Protein AF-0000000085183477 (afdb_homodimer)

InterPro domains:
  IPR000835 MarR-type HTH domain [PS50995] (1-136)
  IPR000835 MarR-type HTH domain [SM00347] (24-124)
  IPR036388 Winged helix-like DNA-binding domain superfamily [G3DSA:1.10.10.10] (1-142)
  IPR036390 Winged helix DNA-binding domain superfamily [SSF46785] (5-141)
  IPR039422 Transcription regulators MarR/SlyA-like [PTHR33164] (18-130)

Foldseek 3Di:
DVVVVVVVVCVVVVVVVVVVVLQVLLPPLLDGPLLLLQLVCCLVPNWDWLVVSCVVVVHDSVSSVVSLVSCVVSVQWDWDADPVDRVTTIIHGDPSNNVSSVVSVVVVVVVVVVVPVVDDPVVVVVVVVVVVVVVVVVCVVVVNDDD/DVVVVVVVVCPVVVVVVVVVVLQVLLPPLLDGPLLLLQLVCCLVPNWDWLVVSCVVVVHDSVSSVVSLVSCVVSPQWDWAADPVDRVTTIIHGDPSNNVSSVVSVVVVVVVVVVVCVVDDPVVVVVVVVVVVVVVVVVCVVVVNDDD

Radius of gyration: 22.27 Å; Cα contacts (8 Å, |Δi|>4): 344; chains: 2; bounding box: 51×56×58 Å

Sequence (294 aa):
MKDLHKIIWQTRPLLQQIETAVAAGLDGTGLTVRMRAVL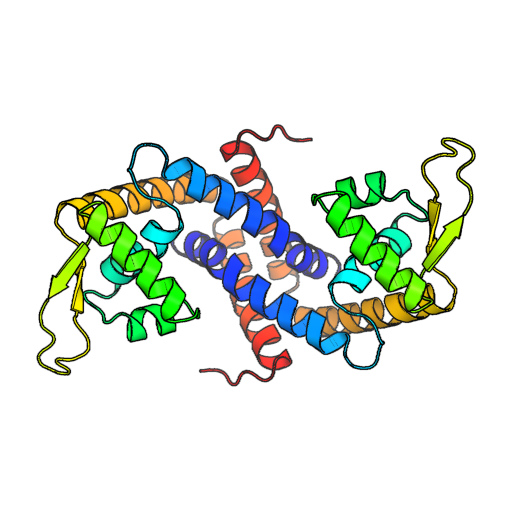EILFSDGPMTVPALARHLSIQRQYVQIMVNETEAAGFTTRHPNPAHKASHLVDLTEAGRDAIGKALTREAEIVSRIARQFDPADIAAAKRVSDGLISAFRQINGEEPAMKDLHKIIWQTRPLLQQIETAVAAGLDGTGLTVRMRAVLEILFSDGPMTVPALARHLSIQRQYVQIMVNETEAAGFTTRHPNPAHKASHLVDLTEAGRDAIGKALTREAEIVSRIARQFDPADIAAAKRVSDGLISAFRQINGEEPA

pLDDT: mean 94.28, std 7.51, range [41.5, 98.69]

Organism: NCBI:txid2984134

Secondary structure (DSSP, 8-state):
-HHHHHHHHHHHHHHHHHHHHHHHHTTTTT--HHHHHHHHHHHHH-SB-HHHHHHHHTS-HHHHHHHHHHHHHTTSEEEE--TT-TTSPEEEE-HHHHHHHHHHHHHHHHHHHHHHTTS-HHHHHHHHHHHHHHHHHHHHHTT----/-HHHHHHHHHHHHHHHHHHHHHHHHTTTTT--HHHHHHHHHHHHH-SB-HHHHHHHHTS-HHHHHHHHHHHHHTTSEEEE--TT-TTSPEEEE-HHHHHHHHHHHHHHHHHHHHHHTTS-HHHHHHHHHHHHHHHHHHHHHTT----

Structure (mmCIF, N/CA/C/O backbone):
data_AF-0000000085183477-model_v1
#
loop_
_entity.id
_entity.type
_entity.pdbx_description
1 polymer 'MarR family winged helix-turn-helix transcriptional regulator'
#
loop_
_atom_site.group_PDB
_atom_site.id
_atom_site.type_symbol
_atom_site.label_atom_id
_atom_site.label_alt_id
_atom_site.label_comp_id
_atom_site.label_asym_id
_atom_site.label_entity_id
_atom_site.label_seq_id
_atom_site.pdbx_PDB_ins_code
_atom_site.Cartn_x
_atom_site.Cartn_y
_atom_site.Cartn_z
_atom_site.occupancy
_atom_site.B_iso_or_equiv
_atom_site.auth_seq_id
_atom_site.auth_comp_id
_atom_site.auth_asym_id
_atom_site.auth_atom_id
_atom_site.pdbx_PDB_model_num
ATOM 1 N N . MET A 1 1 ? -17.766 14.672 -5.523 1 60.81 1 MET A N 1
ATOM 2 C CA . MET A 1 1 ? -16.344 15 -5.398 1 60.81 1 MET A CA 1
ATOM 3 C C . MET A 1 1 ? -15.711 14.219 -4.254 1 60.81 1 MET A C 1
ATOM 5 O O . MET A 1 1 ? -14.578 13.742 -4.379 1 60.81 1 MET A O 1
ATOM 9 N N . LYS A 1 2 ? -16.594 13.758 -3.344 1 85.44 2 LYS A N 1
ATOM 10 C CA . LYS A 1 2 ? -16.156 13.062 -2.133 1 85.44 2 LYS A CA 1
ATOM 11 C C . LYS A 1 2 ? -15.922 11.578 -2.406 1 85.44 2 LYS A C 1
ATOM 13 O O . LYS A 1 2 ? -15.117 10.938 -1.733 1 85.44 2 LYS A O 1
ATOM 18 N N . ASP A 1 3 ? -16.531 11.227 -3.637 1 92.75 3 ASP A N 1
ATOM 19 C CA . ASP A 1 3 ? -16.453 9.797 -3.902 1 92.75 3 ASP A CA 1
ATOM 20 C C . ASP A 1 3 ? -15.07 9.406 -4.422 1 92.75 3 ASP A C 1
ATOM 22 O O . ASP A 1 3 ? -14.516 8.383 -4.016 1 92.75 3 ASP A O 1
ATOM 26 N N . LEU A 1 4 ? -14.531 10.336 -5.242 1 96 4 LEU A N 1
ATOM 27 C CA . LEU A 1 4 ? -13.211 10.016 -5.77 1 96 4 LEU A CA 1
ATOM 28 C C . LEU A 1 4 ? -12.156 10.094 -4.676 1 96 4 LEU A C 1
ATOM 30 O O . LEU A 1 4 ? -11.234 9.273 -4.641 1 96 4 LEU A O 1
ATOM 34 N N . HIS A 1 5 ? -12.328 11.055 -3.773 1 94.88 5 HIS A N 1
ATOM 35 C CA . HIS A 1 5 ? -11.438 11.148 -2.621 1 94.88 5 HIS A CA 1
ATOM 36 C C . HIS A 1 5 ? -11.469 9.859 -1.802 1 94.88 5 HIS A C 1
ATOM 38 O O . HIS A 1 5 ? -10.414 9.352 -1.41 1 94.88 5 HIS A O 1
ATOM 44 N N . LYS A 1 6 ? -12.625 9.367 -1.563 1 94.5 6 LYS A N 1
ATOM 45 C CA . LYS A 1 6 ? -12.789 8.141 -0.786 1 94.5 6 LYS A CA 1
ATOM 46 C C . LYS A 1 6 ? -12.109 6.957 -1.475 1 94.5 6 LYS A C 1
ATOM 48 O O . LYS A 1 6 ? -11.453 6.141 -0.821 1 94.5 6 LYS A O 1
ATOM 53 N N . ILE A 1 7 ? -12.266 6.844 -2.855 1 97.44 7 ILE A N 1
ATOM 54 C CA . ILE A 1 7 ? -11.656 5.766 -3.623 1 97.44 7 ILE A CA 1
ATOM 55 C C . ILE A 1 7 ? -10.133 5.82 -3.471 1 97.44 7 ILE A C 1
ATOM 57 O O . ILE A 1 7 ? -9.492 4.797 -3.223 1 97.44 7 ILE A O 1
ATOM 61 N N . ILE A 1 8 ? -9.602 7.043 -3.541 1 97.56 8 ILE A N 1
ATOM 62 C CA . ILE A 1 8 ? -8.156 7.234 -3.451 1 97.56 8 ILE A CA 1
ATOM 63 C C . ILE A 1 8 ? -7.676 6.875 -2.049 1 97.56 8 ILE A C 1
ATOM 65 O O . ILE A 1 8 ? -6.676 6.168 -1.891 1 97.56 8 ILE A O 1
ATOM 69 N N . TRP A 1 9 ? -8.414 7.242 -1.035 1 93.44 9 TRP A N 1
ATOM 70 C CA . TRP A 1 9 ? -8.07 6.949 0.353 1 93.44 9 TRP A CA 1
ATOM 71 C C . TRP A 1 9 ? -8.164 5.453 0.636 1 93.44 9 TRP A C 1
ATOM 73 O O . TRP A 1 9 ? -7.41 4.922 1.451 1 93.44 9 TRP A O 1
ATOM 83 N N . GLN A 1 10 ? -9.047 4.688 0.001 1 96.38 10 GLN A N 1
ATOM 84 C CA . GLN A 1 10 ? -9.289 3.268 0.234 1 96.38 10 GLN A CA 1
ATOM 85 C C . GLN A 1 10 ? -8.211 2.408 -0.429 1 96.38 10 GLN A C 1
ATOM 87 O O . GLN A 1 10 ? -8.125 1.208 -0.168 1 96.38 10 GLN A O 1
ATOM 92 N N . THR A 1 11 ? -7.355 2.98 -1.312 1 97.88 11 THR A N 1
ATOM 93 C CA . THR A 1 11 ? -6.359 2.215 -2.053 1 97.88 11 THR A CA 1
ATOM 94 C C . THR A 1 11 ? -5.395 1.515 -1.098 1 97.88 11 THR A C 1
ATOM 96 O O . THR A 1 11 ? -5.09 0.334 -1.272 1 97.88 11 THR A O 1
ATOM 99 N N . ARG A 1 12 ? -4.957 2.17 -0.021 1 95.44 12 ARG A N 1
ATOM 100 C CA . ARG A 1 12 ? -3.998 1.587 0.912 1 95.44 12 ARG A CA 1
ATOM 101 C C . ARG A 1 12 ? -4.637 0.462 1.72 1 95.44 12 ARG A C 1
ATOM 103 O O . ARG A 1 12 ? -4.121 -0.658 1.749 1 95.44 12 ARG A O 1
ATOM 110 N N . PRO A 1 13 ? -5.832 0.723 2.471 1 94.12 13 PRO A N 1
ATOM 111 C CA . PRO A 1 13 ? -6.438 -0.387 3.213 1 94.12 13 PRO A CA 1
ATOM 112 C C . PRO A 1 13 ? -6.84 -1.55 2.309 1 94.12 13 PRO A C 1
ATOM 114 O O . PRO A 1 13 ? -6.781 -2.709 2.725 1 94.12 13 PRO A O 1
ATOM 117 N N . LEU A 1 14 ? -7.34 -1.326 1.051 1 97.38 14 LEU A N 1
ATOM 118 C CA . LEU A 1 14 ? -7.688 -2.393 0.117 1 97.38 14 LEU A CA 1
ATOM 119 C C . LEU A 1 14 ? -6.465 -3.234 -0.225 1 97.38 14 LEU A C 1
ATOM 121 O O . LEU A 1 14 ? -6.531 -4.465 -0.217 1 97.38 14 LEU A O 1
ATOM 125 N N . LEU A 1 15 ? -5.285 -2.541 -0.542 1 97.19 15 LEU A N 1
ATOM 126 C CA . LEU A 1 15 ? -4.059 -3.27 -0.843 1 97.19 15 LEU A CA 1
ATOM 127 C C . LEU A 1 15 ? -3.635 -4.137 0.338 1 97.19 15 LEU A C 1
ATOM 129 O O . LEU A 1 15 ? -3.215 -5.281 0.156 1 97.19 15 LEU A O 1
ATOM 133 N N . GLN A 1 16 ? -3.801 -3.65 1.55 1 94.94 16 GLN A N 1
ATOM 134 C CA . GLN A 1 16 ? -3.465 -4.418 2.742 1 94.94 16 GLN A CA 1
ATOM 135 C C . GLN A 1 16 ? -4.316 -5.684 2.844 1 94.94 16 GLN A C 1
ATOM 137 O O . GLN A 1 16 ? -3.805 -6.758 3.16 1 94.94 16 GLN A O 1
ATOM 142 N N . GLN A 1 17 ? -5.617 -5.559 2.643 1 95.69 17 GLN A N 1
ATOM 143 C CA . GLN A 1 17 ? -6.52 -6.707 2.695 1 95.69 17 GLN A CA 1
ATOM 144 C C . GLN A 1 17 ? -6.18 -7.719 1.607 1 95.69 17 GLN A C 1
ATOM 146 O O . GLN A 1 17 ? -6.215 -8.93 1.847 1 95.69 17 GLN A O 1
ATOM 151 N N . ILE A 1 18 ? -5.918 -7.242 0.384 1 96.94 18 ILE A N 1
ATOM 152 C CA . ILE A 1 18 ? -5.543 -8.102 -0.731 1 96.94 18 ILE A CA 1
ATOM 153 C C . ILE A 1 18 ? -4.277 -8.883 -0.38 1 96.94 18 ILE A C 1
ATOM 155 O O . ILE A 1 18 ? -4.223 -10.102 -0.546 1 96.94 18 ILE A O 1
ATOM 159 N N . GLU A 1 19 ? -3.236 -8.211 0.14 1 95.81 19 GLU A N 1
ATOM 160 C CA . GLU A 1 19 ? -1.963 -8.836 0.487 1 95.81 19 GLU A CA 1
ATOM 161 C C . GLU A 1 19 ? -2.141 -9.875 1.589 1 95.81 19 GLU A C 1
ATOM 163 O O . GLU A 1 19 ? -1.512 -10.938 1.555 1 95.81 19 GLU A O 1
ATOM 168 N N . THR A 1 20 ? -3.027 -9.578 2.559 1 95.38 20 THR A N 1
ATOM 169 C CA . THR A 1 20 ? -3.332 -10.539 3.617 1 95.38 20 THR A CA 1
ATOM 170 C C . THR A 1 20 ? -3.969 -11.797 3.039 1 95.38 20 THR A C 1
ATOM 172 O O . THR A 1 20 ? -3.584 -12.914 3.4 1 95.38 20 THR A O 1
ATOM 175 N N . ALA A 1 21 ? -4.91 -11.641 2.162 1 95.19 21 ALA A N 1
ATOM 176 C CA . ALA A 1 21 ? -5.594 -12.773 1.539 1 95.19 21 ALA A CA 1
ATOM 177 C C . ALA A 1 21 ? -4.625 -13.609 0.709 1 95.19 21 ALA A C 1
ATOM 179 O O . ALA A 1 21 ? -4.676 -14.844 0.743 1 95.19 21 ALA A O 1
ATOM 180 N N . VAL A 1 22 ? -3.768 -12.938 -0.059 1 94.69 22 VAL A N 1
ATOM 181 C CA . VAL A 1 22 ? -2.783 -13.625 -0.89 1 94.69 22 VAL A CA 1
ATOM 182 C C . VAL A 1 22 ? -1.838 -14.43 -0.006 1 94.69 22 VAL A C 1
ATOM 184 O O . VAL A 1 22 ? -1.586 -15.609 -0.273 1 94.69 22 VAL A O 1
ATOM 187 N N . ALA A 1 23 ? -1.352 -13.828 1.031 1 95 23 ALA A N 1
ATOM 188 C CA . ALA A 1 23 ? -0.439 -14.516 1.945 1 95 23 ALA A CA 1
ATOM 189 C C . ALA A 1 23 ? -1.103 -15.734 2.57 1 95 23 ALA A C 1
ATOM 191 O O . ALA A 1 23 ? -0.504 -16.812 2.627 1 95 23 ALA A O 1
ATOM 192 N N . ALA A 1 24 ? -2.312 -15.562 3.002 1 93.31 24 ALA A N 1
ATOM 193 C CA . ALA A 1 24 ? -3.049 -16.672 3.611 1 93.31 24 ALA A CA 1
ATOM 194 C C . ALA A 1 24 ? -3.27 -17.797 2.609 1 93.31 24 ALA A C 1
ATOM 196 O O . ALA A 1 24 ? -3.256 -18.969 2.979 1 93.31 24 ALA A O 1
ATOM 197 N N . GLY A 1 25 ? -3.52 -17.453 1.354 1 93.31 25 GLY A N 1
ATOM 198 C CA . GLY A 1 25 ? -3.746 -18.438 0.304 1 93.31 25 GLY A CA 1
ATOM 199 C C . GLY A 1 25 ? -2.52 -19.266 -0.01 1 93.31 25 GLY A C 1
ATOM 200 O O . GLY A 1 25 ? -2.621 -20.312 -0.654 1 93.31 25 GLY A O 1
ATOM 201 N N . LEU A 1 26 ? -1.374 -18.828 0.431 1 94.31 26 LEU A N 1
ATOM 202 C CA . LEU A 1 26 ? -0.136 -19.531 0.129 1 94.31 26 LEU A CA 1
ATOM 203 C C . LEU A 1 26 ? 0.166 -20.578 1.199 1 94.31 26 LEU A C 1
ATOM 205 O O . LEU A 1 26 ? 1.052 -21.422 1.021 1 94.31 26 LEU A O 1
ATOM 209 N N . ASP A 1 27 ? -0.689 -20.531 2.268 1 91.31 27 ASP A N 1
ATOM 210 C CA . ASP A 1 27 ? -0.48 -21.516 3.332 1 91.31 27 ASP A CA 1
ATOM 211 C C . ASP A 1 27 ? -0.595 -22.938 2.797 1 91.31 27 ASP A C 1
ATOM 213 O O . ASP A 1 27 ? -1.541 -23.266 2.076 1 91.31 27 ASP A O 1
ATOM 217 N N . GLY A 1 28 ? 0.47 -23.781 3.102 1 90.31 28 GLY A N 1
ATOM 218 C CA . GLY A 1 28 ? 0.453 -25.172 2.695 1 90.31 28 GLY A CA 1
ATOM 219 C C . GLY A 1 28 ? 1.066 -25.406 1.326 1 90.31 28 GLY A C 1
ATOM 220 O O . GLY A 1 28 ? 1.22 -26.547 0.894 1 90.31 28 GLY A O 1
ATOM 221 N N . THR A 1 29 ? 1.434 -24.359 0.55 1 91.5 29 THR A N 1
ATOM 222 C CA . THR A 1 29 ? 1.99 -24.516 -0.79 1 91.5 29 THR A CA 1
ATOM 223 C C . THR A 1 29 ? 3.514 -24.578 -0.738 1 91.5 29 THR A C 1
ATOM 225 O O . THR A 1 29 ? 4.156 -24.984 -1.71 1 91.5 29 THR A O 1
ATOM 228 N N . GLY A 1 30 ? 4.09 -24.062 0.455 1 93.19 30 GLY A N 1
ATOM 229 C CA . GLY A 1 30 ? 5.535 -23.938 0.551 1 93.19 30 GLY A CA 1
ATOM 230 C C . GLY A 1 30 ? 6.059 -22.641 -0.015 1 93.19 30 GLY A C 1
ATOM 231 O O . GLY A 1 30 ? 7.25 -22.344 0.092 1 93.19 30 GLY A O 1
ATOM 232 N N . LEU A 1 31 ? 5.176 -21.875 -0.615 1 96.38 31 LEU A N 1
ATOM 233 C CA . LEU A 1 31 ? 5.574 -20.594 -1.189 1 96.38 31 LEU A CA 1
ATOM 234 C C . LEU A 1 31 ? 5.438 -19.469 -0.165 1 96.38 31 LEU A C 1
ATOM 236 O O . LEU A 1 31 ? 4.473 -19.438 0.602 1 96.38 31 LEU A O 1
ATOM 240 N N . THR A 1 32 ? 6.375 -18.609 -0.122 1 95.62 32 THR A N 1
ATOM 241 C CA . THR A 1 32 ? 6.211 -17.297 0.508 1 95.62 32 THR A CA 1
ATOM 242 C C . THR A 1 32 ? 5.734 -16.266 -0.508 1 95.62 32 THR A C 1
ATOM 244 O O . THR A 1 32 ? 5.715 -16.531 -1.711 1 95.62 32 THR A O 1
ATOM 247 N N . VAL A 1 33 ? 5.43 -15.117 -0.037 1 96 33 VAL A N 1
ATOM 248 C CA . VAL A 1 33 ? 4.977 -14.039 -0.906 1 96 33 VAL A CA 1
ATOM 249 C C . VAL A 1 33 ? 6.094 -13.648 -1.872 1 96 33 VAL A C 1
ATOM 251 O O . VAL A 1 33 ? 5.84 -13.383 -3.051 1 96 33 VAL A O 1
ATOM 254 N N . ARG A 1 34 ? 7.305 -13.609 -1.376 1 95.56 34 ARG A N 1
ATOM 255 C CA . ARG A 1 34 ? 8.445 -13.234 -2.207 1 95.56 34 ARG A CA 1
ATOM 256 C C . ARG A 1 34 ? 8.695 -14.273 -3.295 1 95.56 34 ARG A C 1
ATOM 258 O O . ARG A 1 34 ? 8.961 -13.922 -4.445 1 95.56 34 ARG A O 1
ATOM 265 N N . MET A 1 35 ? 8.633 -15.492 -2.916 1 97.12 35 MET A N 1
ATOM 266 C CA . MET A 1 35 ? 8.789 -16.562 -3.896 1 97.12 35 MET A CA 1
ATOM 267 C C . MET A 1 35 ? 7.691 -16.5 -4.949 1 97.12 35 MET A C 1
ATOM 269 O O . MET A 1 35 ? 7.957 -16.672 -6.141 1 97.12 35 MET A O 1
ATOM 273 N N . ARG A 1 36 ? 6.453 -16.297 -4.504 1 97.5 36 ARG A N 1
ATOM 274 C CA . ARG A 1 36 ? 5.312 -16.203 -5.41 1 97.5 36 ARG A CA 1
ATOM 275 C C . ARG A 1 36 ? 5.547 -15.125 -6.465 1 97.5 36 ARG A C 1
ATOM 277 O O . ARG A 1 36 ? 5.238 -15.328 -7.641 1 97.5 36 ARG A O 1
ATOM 284 N N . ALA A 1 37 ? 6.027 -14 -6.051 1 96.44 37 ALA A N 1
ATOM 285 C CA . ALA A 1 37 ? 6.273 -12.891 -6.973 1 96.44 37 ALA A CA 1
ATOM 286 C C . ALA A 1 37 ? 7.223 -13.312 -8.094 1 96.44 37 ALA A C 1
ATOM 288 O O . ALA A 1 37 ? 6.969 -13.031 -9.266 1 96.44 37 ALA A O 1
ATOM 289 N N . VAL A 1 38 ? 8.266 -13.984 -7.805 1 97.75 38 VAL A N 1
ATOM 290 C CA . VAL A 1 38 ? 9.242 -14.461 -8.773 1 97.75 38 VAL A CA 1
ATOM 291 C C . VAL A 1 38 ? 8.594 -15.5 -9.695 1 97.75 38 VAL A C 1
ATOM 293 O O . VAL A 1 38 ? 8.695 -15.406 -10.914 1 97.75 38 VAL A O 1
ATOM 296 N N . LEU A 1 39 ? 7.891 -16.453 -9.07 1 98.38 39 LEU A N 1
ATOM 297 C CA . LEU A 1 39 ? 7.309 -17.562 -9.82 1 98.38 39 LEU A CA 1
ATOM 298 C C . LEU A 1 39 ? 6.223 -17.062 -10.766 1 98.38 39 LEU A C 1
ATOM 300 O O . LEU A 1 39 ? 6.059 -17.578 -11.867 1 98.38 39 LEU A O 1
ATOM 304 N N . GLU A 1 40 ? 5.465 -16.141 -10.328 1 97.31 40 GLU A N 1
ATOM 305 C CA . GLU A 1 40 ? 4.402 -15.609 -11.172 1 97.31 40 GLU A CA 1
ATOM 306 C C . GLU A 1 40 ? 4.965 -15.016 -12.461 1 97.31 40 GLU A C 1
ATOM 308 O O . GLU A 1 40 ? 4.41 -15.219 -13.539 1 97.31 40 GLU A O 1
ATOM 313 N N . ILE A 1 41 ? 6.039 -14.25 -12.398 1 97.31 41 ILE A N 1
ATOM 314 C CA . ILE A 1 41 ? 6.676 -13.633 -13.555 1 97.31 41 ILE A CA 1
ATOM 315 C C . ILE A 1 41 ? 7.215 -14.711 -14.492 1 97.31 41 ILE A C 1
ATOM 317 O O . ILE A 1 41 ? 6.984 -14.656 -15.703 1 97.31 41 ILE A O 1
ATOM 321 N N . LEU A 1 42 ? 7.84 -15.672 -13.945 1 98.19 42 LEU A N 1
ATOM 322 C CA . LEU A 1 42 ? 8.391 -16.766 -14.742 1 98.19 42 LEU A CA 1
ATOM 323 C C . LEU A 1 42 ? 7.281 -17.562 -15.406 1 98.19 42 LEU A C 1
ATOM 325 O O . LEU A 1 42 ? 7.438 -18.047 -16.531 1 98.19 42 LEU A O 1
ATOM 329 N N . PHE A 1 43 ? 6.25 -17.75 -14.688 1 98 43 PHE A N 1
ATOM 330 C CA . PHE A 1 43 ? 5.102 -18.5 -15.188 1 98 43 PHE A CA 1
ATOM 331 C C . PHE A 1 43 ? 4.48 -17.781 -16.391 1 98 43 PHE A C 1
ATOM 333 O O . PHE A 1 43 ? 4.109 -18.422 -17.375 1 98 43 PHE A O 1
ATOM 340 N N . SER A 1 44 ? 4.391 -16.531 -16.344 1 96.19 44 SER A N 1
ATOM 341 C CA . SER A 1 44 ? 3.732 -15.727 -17.375 1 96.19 44 SER A CA 1
ATOM 342 C C . SER A 1 44 ? 4.676 -15.43 -18.531 1 96.19 44 SER A C 1
ATOM 344 O O . SER A 1 44 ? 4.27 -15.484 -19.688 1 96.19 44 SER A O 1
ATOM 346 N N . ASP A 1 45 ? 6.012 -15.164 -18.266 1 96.56 45 ASP A N 1
ATOM 347 C CA . ASP A 1 45 ? 6.883 -14.578 -19.281 1 96.56 45 ASP A CA 1
ATOM 348 C C . ASP A 1 45 ? 8 -15.547 -19.672 1 96.56 45 ASP A C 1
ATOM 350 O O . ASP A 1 45 ? 8.773 -15.281 -20.594 1 96.56 45 ASP A O 1
ATOM 354 N N . GLY A 1 46 ? 8.094 -16.609 -18.953 1 96.81 46 GLY A N 1
ATOM 355 C CA . GLY A 1 46 ? 9.125 -17.594 -19.266 1 96.81 46 GLY A CA 1
ATOM 356 C C . GLY A 1 46 ? 10.438 -17.312 -18.562 1 96.81 46 GLY A C 1
ATOM 357 O O . GLY A 1 46 ? 10.5 -16.484 -17.656 1 96.81 46 GLY A O 1
ATOM 358 N N . PRO A 1 47 ? 11.453 -18.078 -18.859 1 97.19 47 PRO A N 1
ATOM 359 C CA . PRO A 1 47 ? 12.766 -17.938 -18.219 1 97.19 47 PRO A CA 1
ATOM 360 C C . PRO A 1 47 ? 13.344 -16.531 -18.359 1 97.19 47 PRO A C 1
ATOM 362 O O . PRO A 1 47 ? 13.188 -15.898 -19.406 1 97.19 47 PRO A O 1
ATOM 365 N N . MET A 1 48 ? 13.992 -16.062 -17.328 1 96.19 48 MET A N 1
ATOM 366 C CA . MET A 1 48 ? 14.516 -14.695 -17.25 1 96.19 48 MET A CA 1
ATOM 367 C C . MET A 1 48 ? 15.773 -14.641 -16.391 1 96.19 48 MET A C 1
ATOM 369 O O . MET A 1 48 ? 15.984 -15.508 -15.539 1 96.19 48 MET A O 1
ATOM 373 N N . THR A 1 49 ? 16.578 -13.578 -16.625 1 96.69 49 THR A N 1
ATOM 374 C CA . THR A 1 49 ? 17.734 -13.336 -15.781 1 96.69 49 THR A CA 1
ATOM 375 C C . THR A 1 49 ? 17.344 -12.578 -14.516 1 96.69 49 THR A C 1
ATOM 377 O O . THR A 1 49 ? 16.266 -11.977 -14.461 1 96.69 49 THR A O 1
ATOM 380 N N . VAL A 1 50 ? 18.219 -12.656 -13.57 1 96.56 50 VAL A N 1
ATOM 381 C CA . VAL A 1 50 ? 17.969 -11.945 -12.32 1 96.56 50 VAL A CA 1
ATOM 382 C C . VAL A 1 50 ? 17.812 -10.453 -12.594 1 96.56 50 VAL A C 1
ATOM 384 O O . VAL A 1 50 ? 16.875 -9.82 -12.086 1 96.56 50 VAL A O 1
ATOM 387 N N . PRO A 1 51 ? 18.594 -9.852 -13.469 1 95.5 51 PRO A N 1
ATOM 388 C CA . PRO A 1 51 ? 18.406 -8.438 -13.781 1 95.5 51 PRO A CA 1
ATOM 389 C C . PRO A 1 51 ? 17.062 -8.156 -14.453 1 95.5 51 PRO A C 1
ATOM 391 O O . PRO A 1 51 ? 16.422 -7.141 -14.164 1 95.5 51 PRO A O 1
ATOM 394 N N . ALA A 1 52 ? 16.641 -9.016 -15.305 1 95.44 52 ALA A N 1
ATOM 395 C CA . ALA A 1 52 ? 15.352 -8.859 -15.969 1 95.44 52 ALA A CA 1
ATOM 396 C C . ALA A 1 52 ? 14.203 -8.961 -14.961 1 95.44 52 ALA A C 1
ATOM 398 O O . ALA A 1 52 ? 13.25 -8.188 -15.023 1 95.44 52 ALA A O 1
ATOM 399 N N . LEU A 1 53 ? 14.289 -9.883 -14.055 1 96.94 53 LEU A N 1
ATOM 400 C CA . LEU A 1 53 ? 13.305 -10.023 -12.984 1 96.94 53 LEU A CA 1
ATOM 401 C C . LEU A 1 53 ? 13.234 -8.758 -12.133 1 96.94 53 LEU A C 1
ATOM 403 O O . LEU A 1 53 ? 12.148 -8.32 -11.758 1 96.94 53 LEU A O 1
ATOM 407 N N . ALA A 1 54 ? 14.406 -8.266 -11.781 1 96.38 54 ALA A N 1
ATOM 408 C CA . ALA A 1 54 ? 14.484 -7.055 -10.977 1 96.38 54 ALA A CA 1
ATOM 409 C C . ALA A 1 54 ? 13.758 -5.895 -11.648 1 96.38 54 ALA A C 1
ATOM 411 O O . ALA A 1 54 ? 13.047 -5.133 -11 1 96.38 54 ALA A O 1
ATOM 412 N N . ARG A 1 55 ? 13.875 -5.773 -13.039 1 93.69 55 ARG A N 1
ATOM 413 C CA . ARG A 1 55 ? 13.188 -4.742 -13.805 1 93.69 55 ARG A CA 1
ATOM 414 C C . ARG A 1 55 ? 11.672 -4.934 -13.75 1 93.69 55 ARG A C 1
ATOM 416 O O . ARG A 1 55 ? 10.93 -3.969 -13.578 1 93.69 55 ARG A O 1
ATOM 423 N N . HIS A 1 56 ? 11.266 -6.227 -13.812 1 92.06 56 HIS A N 1
ATOM 424 C CA . HIS A 1 56 ? 9.844 -6.539 -13.773 1 92.06 56 HIS A CA 1
ATOM 425 C C . HIS A 1 56 ? 9.242 -6.191 -12.414 1 92.06 56 HIS A C 1
ATOM 427 O O . HIS A 1 56 ? 8.117 -5.695 -12.336 1 92.06 56 HIS A O 1
ATOM 433 N N . LEU A 1 57 ? 9.922 -6.441 -11.391 1 91.19 57 LEU A N 1
ATOM 434 C CA . LEU A 1 57 ? 9.422 -6.258 -10.031 1 91.19 57 LEU A CA 1
ATOM 435 C C . LEU A 1 57 ? 9.68 -4.836 -9.547 1 91.19 57 LEU A C 1
ATOM 437 O O . LEU A 1 57 ? 9.133 -4.418 -8.516 1 91.19 57 LEU A O 1
ATOM 441 N N . SER A 1 58 ? 10.492 -4.102 -10.281 1 88.19 58 SER A N 1
ATOM 442 C CA . SER A 1 58 ? 10.867 -2.734 -9.93 1 88.19 58 SER A CA 1
ATOM 443 C C . SER A 1 58 ? 11.492 -2.676 -8.547 1 88.19 58 SER A C 1
ATOM 445 O O . SER A 1 58 ? 11.109 -1.841 -7.719 1 88.19 58 SER A O 1
ATOM 447 N N . ILE A 1 59 ? 12.445 -3.598 -8.234 1 91.12 59 ILE A N 1
ATOM 448 C CA . ILE A 1 59 ? 13.203 -3.611 -6.984 1 91.12 59 ILE A CA 1
ATOM 449 C C . ILE A 1 59 ? 14.68 -3.865 -7.281 1 91.12 59 ILE A C 1
ATOM 451 O O . ILE A 1 59 ? 15.062 -4.043 -8.438 1 91.12 59 ILE A O 1
ATOM 455 N N . GLN A 1 60 ? 15.516 -3.844 -6.281 1 93.81 60 GLN A N 1
ATOM 456 C CA . GLN A 1 60 ? 16.969 -3.986 -6.418 1 93.81 60 GLN A CA 1
ATOM 457 C C . GLN A 1 60 ? 17.344 -5.43 -6.75 1 93.81 60 GLN A C 1
ATOM 459 O O . GLN A 1 60 ? 16.781 -6.367 -6.188 1 93.81 60 GLN A O 1
ATOM 464 N N . ARG A 1 61 ? 18.359 -5.539 -7.539 1 94.75 61 ARG A N 1
ATOM 465 C CA . ARG A 1 61 ? 18.844 -6.836 -7.996 1 94.75 61 ARG A CA 1
ATOM 466 C C . ARG A 1 61 ? 19.234 -7.723 -6.82 1 94.75 61 ARG A C 1
ATOM 468 O O . ARG A 1 61 ? 19.016 -8.938 -6.848 1 94.75 61 ARG A O 1
ATOM 475 N N . GLN A 1 62 ? 19.766 -7.133 -5.844 1 96 62 GLN A N 1
ATOM 476 C CA . GLN A 1 62 ? 20.203 -7.887 -4.672 1 96 62 GLN A CA 1
ATOM 477 C C . GLN A 1 62 ? 19.031 -8.602 -4.004 1 96 62 GLN A C 1
ATOM 479 O O . GLN A 1 62 ? 19.172 -9.742 -3.557 1 96 62 GLN A O 1
ATOM 484 N N . TYR A 1 63 ? 17.938 -7.949 -3.975 1 95.94 63 TYR A N 1
ATOM 485 C CA . TYR A 1 63 ? 16.75 -8.539 -3.355 1 95.94 63 TYR A CA 1
ATOM 486 C C . TYR A 1 63 ? 16.203 -9.68 -4.207 1 95.94 63 TYR A C 1
ATOM 488 O O . TYR A 1 63 ? 15.812 -10.727 -3.68 1 95.94 63 TYR A O 1
ATOM 496 N N . VAL A 1 64 ? 16.188 -9.438 -5.473 1 97.06 64 VAL A N 1
ATOM 497 C CA . VAL A 1 64 ? 15.703 -10.461 -6.387 1 97.06 64 VAL A CA 1
ATOM 498 C C . VAL A 1 64 ? 16.609 -11.688 -6.312 1 97.06 64 VAL A C 1
ATOM 500 O O . VAL A 1 64 ? 16.125 -12.828 -6.355 1 97.06 64 VAL A O 1
ATOM 503 N N . GLN A 1 65 ? 17.875 -11.445 -6.191 1 97 65 GLN A N 1
ATOM 504 C CA . GLN A 1 65 ? 18.812 -12.555 -6.059 1 97 65 GLN A CA 1
ATOM 505 C C . GLN A 1 65 ? 18.453 -13.43 -4.859 1 97 65 GLN A C 1
ATOM 507 O O . GLN A 1 65 ? 18.453 -14.664 -4.961 1 97 65 GLN A O 1
ATOM 512 N N . ILE A 1 66 ? 18.203 -12.789 -3.795 1 97.88 66 ILE A N 1
ATOM 513 C CA . ILE A 1 66 ? 17.828 -13.5 -2.574 1 97.88 66 ILE A CA 1
ATOM 514 C C . ILE A 1 66 ? 16.562 -14.297 -2.809 1 97.88 66 ILE A C 1
ATOM 516 O O . ILE A 1 66 ? 16.469 -15.469 -2.428 1 97.88 66 ILE A O 1
ATOM 520 N N . MET A 1 67 ? 15.562 -13.719 -3.436 1 97.94 67 MET A N 1
ATOM 521 C CA . MET A 1 67 ? 14.297 -14.375 -3.725 1 97.94 67 MET A CA 1
ATOM 522 C C . MET A 1 67 ? 14.5 -15.586 -4.629 1 97.94 67 MET A C 1
ATOM 524 O O . MET A 1 67 ? 13.93 -16.656 -4.387 1 97.94 67 MET A O 1
ATOM 528 N N . VAL A 1 68 ? 15.297 -15.43 -5.625 1 98 68 VAL A N 1
ATOM 529 C CA . VAL A 1 68 ? 15.57 -16.516 -6.562 1 98 68 VAL A CA 1
ATOM 530 C C . VAL A 1 68 ? 16.281 -17.656 -5.84 1 98 68 VAL A C 1
ATOM 532 O O . VAL A 1 68 ? 15.953 -18.828 -6.027 1 98 68 VAL A O 1
ATOM 535 N N . ASN A 1 69 ? 17.281 -17.312 -5.012 1 98.06 69 ASN A N 1
ATOM 536 C CA . ASN A 1 69 ? 17.969 -18.328 -4.23 1 98.06 69 ASN A CA 1
ATOM 537 C C . ASN A 1 69 ? 17 -19.125 -3.359 1 98.06 69 ASN A C 1
ATOM 539 O O . ASN A 1 69 ? 17.125 -20.344 -3.232 1 98.06 69 ASN A O 1
ATOM 543 N N . GLU A 1 70 ? 16.062 -18.453 -2.812 1 97.94 70 GLU A N 1
ATOM 544 C CA . GLU A 1 70 ? 15.062 -19.109 -1.976 1 97.94 70 GLU A CA 1
ATOM 545 C C . GLU A 1 70 ? 14.203 -20.078 -2.789 1 97.94 70 GLU A C 1
ATOM 547 O O . GLU A 1 70 ? 13.922 -21.188 -2.346 1 97.94 70 GLU A O 1
ATOM 552 N N . THR A 1 71 ? 13.75 -19.656 -3.949 1 98.38 71 THR A N 1
ATOM 553 C CA . THR A 1 71 ? 12.922 -20.5 -4.805 1 98.38 71 THR A CA 1
ATOM 554 C C . THR A 1 71 ? 13.711 -21.719 -5.281 1 98.38 71 THR A C 1
ATOM 556 O O . THR A 1 71 ? 13.148 -22.797 -5.434 1 98.38 71 THR A O 1
ATOM 559 N N . GLU A 1 72 ? 15.023 -21.531 -5.586 1 98.06 72 GLU A N 1
ATOM 560 C CA . GLU A 1 72 ? 15.883 -22.641 -6.008 1 98.06 72 GLU A CA 1
ATOM 561 C C . GLU A 1 72 ? 16.094 -23.625 -4.871 1 98.06 72 GLU A C 1
ATOM 563 O O . GLU A 1 72 ? 15.977 -24.844 -5.066 1 98.06 72 GLU A O 1
ATOM 568 N N . ALA A 1 73 ? 16.391 -23.109 -3.688 1 98.06 73 ALA A N 1
ATOM 569 C CA . ALA A 1 73 ? 16.609 -23.953 -2.516 1 98.06 73 ALA A CA 1
ATOM 570 C C . ALA A 1 73 ? 15.367 -24.781 -2.195 1 98.06 73 ALA A C 1
ATOM 572 O O . ALA A 1 73 ? 15.469 -25.922 -1.734 1 98.06 73 ALA A O 1
ATOM 573 N N . ALA A 1 74 ? 14.172 -24.281 -2.543 1 97.88 74 ALA A N 1
ATOM 574 C CA . ALA A 1 74 ? 12.906 -24.953 -2.25 1 97.88 74 ALA A CA 1
ATOM 575 C C . ALA A 1 74 ? 12.5 -25.875 -3.389 1 97.88 74 ALA A C 1
ATOM 577 O O . ALA A 1 74 ? 11.5 -26.594 -3.289 1 97.88 74 ALA A O 1
ATOM 578 N N . GLY A 1 75 ? 13.266 -25.828 -4.531 1 98.31 75 GLY A N 1
ATOM 579 C CA . GLY A 1 75 ? 13.039 -26.75 -5.641 1 98.31 75 GLY A CA 1
ATOM 580 C C . GLY A 1 75 ? 12.016 -26.25 -6.633 1 98.31 75 GLY A C 1
ATOM 581 O O . GLY A 1 75 ? 11.508 -27.016 -7.457 1 98.31 75 GLY A O 1
ATOM 582 N N . PHE A 1 76 ? 11.672 -24.922 -6.586 1 98.69 76 PHE A N 1
ATOM 583 C CA . PHE A 1 76 ? 10.617 -24.375 -7.438 1 98.69 76 PHE A CA 1
ATOM 584 C C . PHE A 1 76 ? 11.211 -23.797 -8.719 1 98.69 76 PHE A C 1
ATOM 586 O O . PHE A 1 76 ? 10.492 -23.594 -9.703 1 98.69 76 PHE A O 1
ATOM 593 N N . THR A 1 77 ? 12.531 -23.422 -8.664 1 98.69 77 THR A N 1
ATOM 594 C CA . THR A 1 77 ? 13.203 -22.891 -9.844 1 98.69 77 THR A CA 1
ATOM 595 C C . THR A 1 77 ? 14.555 -23.578 -10.055 1 98.69 77 THR A C 1
ATOM 597 O O . THR A 1 77 ? 15.031 -24.297 -9.18 1 98.69 77 THR A O 1
ATOM 600 N N . THR A 1 78 ? 15.094 -23.438 -11.211 1 98.31 78 THR A N 1
ATOM 601 C CA . THR A 1 78 ? 16.422 -23.891 -11.586 1 98.31 78 THR A CA 1
ATOM 602 C C . THR A 1 78 ? 17.094 -22.906 -12.531 1 98.31 78 THR A C 1
ATOM 604 O O . THR A 1 78 ? 16.422 -22.078 -13.156 1 98.31 78 THR A O 1
ATOM 607 N N . ARG A 1 79 ? 18.391 -22.969 -12.539 1 96.31 79 ARG A N 1
ATOM 608 C CA . ARG A 1 79 ? 19.156 -22.078 -13.414 1 96.31 79 ARG A CA 1
ATOM 609 C C . ARG A 1 79 ? 19.703 -22.828 -14.625 1 96.31 79 ARG A C 1
ATOM 611 O O . ARG A 1 79 ? 20.125 -23.984 -14.5 1 96.31 79 ARG A O 1
ATOM 618 N N . HIS A 1 80 ? 19.656 -22.109 -15.758 1 95.31 80 HIS A N 1
ATOM 619 C CA . HIS A 1 80 ? 20.219 -22.625 -17 1 95.31 80 HIS A CA 1
ATOM 620 C C . HIS A 1 80 ? 21.234 -21.641 -17.578 1 95.31 80 HIS A C 1
ATOM 622 O O . HIS A 1 80 ? 21.172 -20.438 -17.312 1 95.31 80 HIS A O 1
ATOM 628 N N . PRO A 1 81 ? 22.188 -22.266 -18.328 1 92.69 81 PRO A N 1
ATOM 629 C CA . PRO A 1 81 ? 23.094 -21.359 -19.047 1 92.69 81 PRO A CA 1
ATOM 630 C C . PRO A 1 81 ? 22.359 -20.406 -19.984 1 92.69 81 PRO A C 1
ATOM 632 O O . PRO A 1 81 ? 21.344 -20.781 -20.578 1 92.69 81 PRO A O 1
ATOM 635 N N . ASN A 1 82 ? 22.812 -19.219 -20.016 1 89.44 82 ASN A N 1
ATOM 636 C CA . ASN A 1 82 ? 22.312 -18.188 -20.922 1 89.44 82 ASN A CA 1
ATOM 637 C C . ASN A 1 82 ? 23.266 -17.969 -22.094 1 89.44 82 ASN A C 1
ATOM 639 O O . ASN A 1 82 ? 24.344 -17.391 -21.938 1 89.44 82 ASN A O 1
ATOM 643 N N . PRO A 1 83 ? 22.906 -18.453 -23.203 1 87.44 83 PRO A N 1
ATOM 644 C CA . PRO A 1 83 ? 23.797 -18.328 -24.359 1 87.44 83 PRO A CA 1
ATOM 645 C C . PRO A 1 83 ? 24.109 -16.875 -24.703 1 87.44 83 PRO A C 1
ATOM 647 O O . PRO A 1 83 ? 25.188 -16.578 -25.234 1 87.44 83 PRO A O 1
ATOM 650 N N . ALA A 1 84 ? 23.188 -16.031 -24.438 1 87.75 84 ALA A N 1
ATOM 651 C CA . ALA A 1 84 ? 23.344 -14.617 -24.781 1 87.75 84 ALA A CA 1
ATOM 652 C C . ALA A 1 84 ? 24.266 -13.906 -23.797 1 87.75 84 ALA A C 1
ATOM 654 O O . ALA A 1 84 ? 24.859 -12.883 -24.141 1 87.75 84 ALA A O 1
ATOM 655 N N . HIS A 1 85 ? 24.375 -14.359 -22.625 1 87.81 85 HIS A N 1
ATOM 656 C CA . HIS A 1 85 ? 25.203 -13.742 -21.578 1 87.81 85 HIS A CA 1
ATOM 657 C C . HIS A 1 85 ? 25.594 -14.766 -20.516 1 87.81 85 HIS A C 1
ATOM 659 O O . HIS A 1 85 ? 24.859 -14.961 -19.547 1 87.81 85 HIS A O 1
ATOM 665 N N . LYS A 1 86 ? 26.797 -15.219 -20.562 1 85.38 86 LYS A N 1
ATOM 666 C CA . LYS A 1 86 ? 27.266 -16.328 -19.75 1 85.38 86 LYS A CA 1
ATOM 667 C C . LYS A 1 86 ? 27.312 -15.945 -18.266 1 85.38 86 LYS A C 1
ATOM 669 O O . LYS A 1 86 ? 27.172 -16.812 -17.391 1 85.38 86 LYS A O 1
ATOM 674 N N . ALA A 1 87 ? 27.344 -14.695 -18.125 1 85.88 87 ALA A N 1
ATOM 675 C CA . ALA A 1 87 ? 27.469 -14.258 -16.75 1 85.88 87 ALA A CA 1
ATOM 676 C C . ALA A 1 87 ? 26.094 -14.125 -16.078 1 85.88 87 ALA A C 1
ATOM 678 O O . ALA A 1 87 ? 26 -13.984 -14.859 1 85.88 87 ALA A O 1
ATOM 679 N N . SER A 1 88 ? 25.047 -14.195 -16.859 1 91.06 88 SER A N 1
ATOM 680 C CA . SER A 1 88 ? 23.703 -14.07 -16.328 1 91.06 88 SER A CA 1
ATOM 681 C C . SER A 1 88 ? 22.859 -15.297 -16.672 1 91.06 88 SER A C 1
ATOM 683 O O . SER A 1 88 ? 22.281 -15.383 -17.766 1 91.06 88 SER A O 1
ATOM 685 N N . HIS A 1 89 ? 22.734 -16.188 -15.781 1 94.12 89 HIS A N 1
ATOM 686 C CA . HIS A 1 89 ? 21.984 -17.406 -15.977 1 94.12 89 HIS A CA 1
ATOM 687 C C . HIS A 1 89 ? 20.484 -17.125 -16.109 1 94.12 89 HIS A C 1
ATOM 689 O O . HIS A 1 89 ? 20 -16.125 -15.586 1 94.12 89 HIS A O 1
ATOM 695 N N . LEU A 1 90 ? 19.875 -18.016 -16.828 1 97.12 90 LEU A N 1
ATOM 696 C CA . LEU A 1 90 ? 18.422 -17.953 -16.922 1 97.12 90 LEU A CA 1
ATOM 697 C C . LEU A 1 90 ? 17.766 -18.734 -15.789 1 97.12 90 LEU A C 1
ATOM 699 O O . LEU A 1 90 ? 18.109 -19.891 -15.539 1 97.12 90 LEU A O 1
ATOM 703 N N . VAL A 1 91 ? 16.891 -18.047 -15.141 1 98.19 91 VAL A N 1
ATOM 704 C CA . VAL A 1 91 ? 16.078 -18.688 -14.109 1 98.19 91 VAL A CA 1
ATOM 705 C C . VAL A 1 91 ? 14.781 -19.219 -14.719 1 98.19 91 VAL A C 1
ATOM 707 O O . VAL A 1 91 ? 14.109 -18.5 -15.477 1 98.19 91 VAL A O 1
ATOM 710 N N . ASP A 1 92 ? 14.422 -20.469 -14.43 1 98.25 92 ASP A N 1
ATOM 711 C CA . ASP A 1 92 ? 13.219 -21.094 -14.977 1 98.25 92 ASP A CA 1
ATOM 712 C C . ASP A 1 92 ? 12.469 -21.875 -13.898 1 98.25 92 ASP A C 1
ATOM 714 O O . ASP A 1 92 ? 13.047 -22.234 -12.875 1 98.25 92 ASP A O 1
ATOM 718 N N . LEU A 1 93 ? 11.195 -22.156 -14.203 1 98.62 93 LEU A N 1
ATOM 719 C CA . LEU A 1 93 ? 10.398 -22.953 -13.281 1 98.62 93 LEU A CA 1
ATOM 720 C C . LEU A 1 93 ? 10.734 -24.438 -13.43 1 98.62 93 LEU A C 1
ATOM 722 O O . LEU A 1 93 ? 10.93 -24.922 -14.539 1 98.62 93 LEU A O 1
ATOM 726 N N . THR A 1 94 ? 10.828 -25.172 -12.289 1 98.5 94 THR A N 1
ATOM 727 C CA . THR A 1 94 ? 10.734 -26.625 -12.312 1 98.5 94 THR A CA 1
ATOM 728 C C . THR A 1 94 ? 9.281 -27.078 -12.453 1 98.5 94 THR A C 1
ATOM 730 O O . THR A 1 94 ? 8.367 -26.25 -12.438 1 98.5 94 THR A O 1
ATOM 733 N N . GLU A 1 95 ? 9.039 -28.375 -12.648 1 98.25 95 GLU A N 1
ATOM 734 C CA . GLU A 1 95 ? 7.672 -28.891 -12.664 1 98.25 95 GLU A CA 1
ATOM 735 C C . GLU A 1 95 ? 6.961 -28.609 -11.344 1 98.25 95 GLU A C 1
ATOM 737 O O . GLU A 1 95 ? 5.785 -28.234 -11.336 1 98.25 95 GLU A O 1
ATOM 742 N N . ALA A 1 96 ? 7.695 -28.75 -10.273 1 97.94 96 ALA A N 1
ATOM 743 C CA . ALA A 1 96 ? 7.148 -28.469 -8.953 1 97.94 96 ALA A CA 1
ATOM 744 C C . ALA A 1 96 ? 6.77 -26.984 -8.812 1 97.94 96 ALA A C 1
ATOM 746 O O . ALA A 1 96 ? 5.73 -26.656 -8.234 1 97.94 96 ALA A O 1
ATOM 747 N N . GLY A 1 97 ? 7.645 -26.078 -9.359 1 98.31 97 GLY A N 1
ATOM 748 C CA . GLY A 1 97 ? 7.367 -24.656 -9.344 1 98.31 97 GLY A CA 1
ATOM 749 C C . GLY A 1 97 ? 6.141 -24.281 -10.156 1 98.31 97 GLY A C 1
ATOM 750 O O . GLY A 1 97 ? 5.32 -23.484 -9.711 1 98.31 97 GLY A O 1
ATOM 751 N N . ARG A 1 98 ? 6.059 -24.922 -11.273 1 97.94 98 ARG A N 1
ATOM 752 C CA . ARG A 1 98 ? 4.914 -24.672 -12.141 1 97.94 98 ARG A CA 1
ATOM 753 C C . ARG A 1 98 ? 3.615 -25.125 -11.484 1 97.94 98 ARG A C 1
ATOM 755 O O . ARG A 1 98 ? 2.607 -24.422 -11.539 1 97.94 98 ARG A O 1
ATOM 762 N N . ASP A 1 99 ? 3.66 -26.281 -10.859 1 97.12 99 ASP A N 1
ATOM 763 C CA . ASP A 1 99 ? 2.486 -26.812 -10.18 1 97.12 99 ASP A CA 1
ATOM 764 C C . ASP A 1 99 ? 2.072 -25.922 -9.016 1 97.12 99 ASP A C 1
ATOM 766 O O . ASP A 1 99 ? 0.895 -25.578 -8.875 1 97.12 99 ASP A O 1
ATOM 770 N N . ALA A 1 100 ? 3.047 -25.5 -8.273 1 97 100 ALA A N 1
ATOM 771 C CA . ALA A 1 100 ? 2.775 -24.703 -7.074 1 97 100 ALA A CA 1
ATOM 772 C C . ALA A 1 100 ? 2.152 -23.359 -7.441 1 97 100 ALA A C 1
ATOM 774 O O . ALA A 1 100 ? 1.119 -22.969 -6.887 1 97 100 ALA A O 1
ATOM 775 N N . ILE A 1 101 ? 2.764 -22.625 -8.359 1 97.56 101 ILE A N 1
ATOM 776 C CA . ILE A 1 101 ? 2.266 -21.312 -8.727 1 97.56 101 ILE A CA 1
ATOM 777 C C . ILE A 1 101 ? 0.939 -21.438 -9.469 1 97.56 101 ILE A C 1
ATOM 779 O O . ILE A 1 101 ? 0.048 -20.609 -9.32 1 97.56 101 ILE A O 1
ATOM 783 N N . GLY A 1 102 ? 0.808 -22.469 -10.289 1 96.12 102 GLY A N 1
ATOM 784 C CA . GLY A 1 102 ? -0.452 -22.719 -10.969 1 96.12 102 GLY A CA 1
ATOM 785 C C . GLY A 1 102 ? -1.62 -22.891 -10.016 1 96.12 102 GLY A C 1
ATOM 786 O O . GLY A 1 102 ? -2.699 -22.344 -10.242 1 96.12 102 GLY A O 1
ATOM 787 N N . LYS A 1 103 ? -1.401 -23.688 -8.953 1 95.25 103 LYS A N 1
ATOM 788 C CA . LYS A 1 103 ? -2.428 -23.891 -7.934 1 95.25 103 LYS A CA 1
ATOM 789 C C . LYS A 1 103 ? -2.791 -22.578 -7.242 1 95.25 103 LYS A C 1
ATOM 791 O O . LYS A 1 103 ? -3.969 -22.312 -7.004 1 95.25 103 LYS A O 1
ATOM 796 N N . ALA A 1 104 ? -1.813 -21.812 -6.93 1 95.31 104 ALA A N 1
ATOM 797 C CA . ALA A 1 104 ? -2.047 -20.531 -6.277 1 95.31 104 ALA A CA 1
ATOM 798 C C . ALA A 1 104 ? -2.873 -19.594 -7.164 1 95.31 104 ALA A C 1
ATOM 800 O O . ALA A 1 104 ? -3.842 -18.984 -6.703 1 95.31 104 ALA A O 1
ATOM 801 N N . LEU A 1 105 ? -2.486 -19.547 -8.438 1 94.75 105 LEU A N 1
ATOM 802 C CA . LEU A 1 105 ? -3.176 -18.672 -9.383 1 94.75 105 LEU A CA 1
ATOM 803 C C . LEU A 1 105 ? -4.609 -19.141 -9.602 1 94.75 105 LEU A C 1
ATOM 805 O O . LEU A 1 105 ? -5.52 -18.312 -9.742 1 94.75 105 LEU A O 1
ATOM 809 N N . THR A 1 106 ? -4.855 -20.422 -9.648 1 94.62 106 THR A N 1
ATOM 810 C CA . THR A 1 106 ? -6.191 -20.984 -9.812 1 94.62 106 THR A CA 1
ATOM 811 C C . THR A 1 106 ? -7.074 -20.641 -8.617 1 94.62 106 THR A C 1
ATOM 813 O O . THR A 1 106 ? -8.219 -20.219 -8.789 1 94.62 106 THR A O 1
ATOM 816 N N . ARG A 1 107 ? -6.535 -20.812 -7.441 1 93.88 107 ARG A N 1
ATOM 817 C CA . ARG A 1 107 ? -7.266 -20.469 -6.227 1 93.88 107 ARG A CA 1
ATOM 818 C C . ARG A 1 107 ? -7.625 -18.984 -6.203 1 93.88 107 ARG A C 1
ATOM 820 O O . ARG A 1 107 ? -8.75 -18.625 -5.852 1 93.88 107 ARG A O 1
ATOM 827 N N . GLU A 1 108 ? -6.703 -18.156 -6.547 1 94.56 108 GLU A N 1
ATOM 828 C CA . GLU A 1 108 ? -6.93 -16.719 -6.586 1 94.56 108 GLU A CA 1
ATOM 829 C C . GLU A 1 108 ? -8.008 -16.344 -7.602 1 94.56 108 GLU A C 1
ATOM 831 O O . GLU A 1 108 ? -8.867 -15.508 -7.332 1 94.56 108 GLU A O 1
ATOM 836 N N . ALA A 1 109 ? -7.945 -17 -8.742 1 94.38 109 ALA A N 1
ATOM 837 C CA . ALA A 1 109 ? -8.945 -16.734 -9.781 1 94.38 109 ALA A CA 1
ATOM 838 C C . ALA A 1 109 ? -10.344 -17.125 -9.297 1 94.38 109 ALA A C 1
ATOM 840 O O . ALA A 1 109 ? -11.32 -16.438 -9.602 1 94.38 109 ALA A O 1
ATOM 841 N N . GLU A 1 110 ? -10.453 -18.203 -8.531 1 94.06 110 GL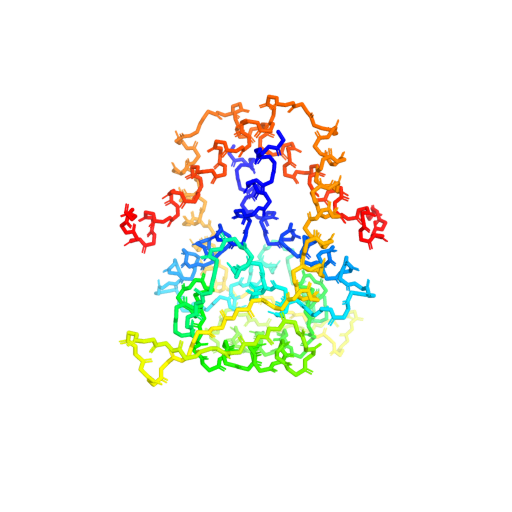U A N 1
ATOM 842 C CA . GLU A 1 110 ? -11.734 -18.641 -7.992 1 94.06 110 GLU A CA 1
ATOM 843 C C . GLU A 1 110 ? -12.281 -17.656 -6.973 1 94.06 110 GLU A C 1
ATOM 845 O O . GLU A 1 110 ? -13.484 -17.359 -6.965 1 94.06 110 GLU A O 1
ATOM 850 N N . ILE A 1 111 ? -11.422 -17.156 -6.16 1 94.44 111 ILE A N 1
ATOM 851 C CA . ILE A 1 111 ? -11.812 -16.172 -5.152 1 94.44 111 ILE A CA 1
ATOM 852 C C . ILE A 1 111 ? -12.32 -14.914 -5.84 1 94.44 111 ILE A C 1
ATOM 854 O O . ILE A 1 111 ? -13.383 -14.398 -5.484 1 94.44 111 ILE A O 1
ATOM 858 N N . VAL A 1 112 ? -11.594 -14.422 -6.859 1 95.75 112 VAL A N 1
ATOM 859 C CA . VAL A 1 112 ? -11.969 -13.211 -7.578 1 95.75 112 VAL A CA 1
ATOM 860 C C . VAL A 1 112 ? -13.305 -13.422 -8.289 1 95.75 112 VAL A C 1
ATOM 862 O O . VAL A 1 112 ? -14.156 -12.531 -8.305 1 95.75 112 VAL A O 1
ATOM 865 N N . SER A 1 113 ? -13.453 -14.641 -8.867 1 94.81 113 SER A N 1
ATOM 866 C CA . SER A 1 113 ? -14.703 -14.961 -9.547 1 94.81 113 SER A CA 1
ATOM 867 C C . SER A 1 113 ? -15.883 -14.922 -8.578 1 94.81 113 SER A C 1
ATOM 869 O O . SER A 1 113 ? -16.938 -14.383 -8.914 1 94.81 113 SER A O 1
ATOM 871 N N . ARG A 1 114 ? -15.688 -15.406 -7.367 1 94.44 114 ARG A N 1
ATOM 872 C CA . ARG A 1 114 ? -16.734 -15.391 -6.344 1 94.44 114 ARG A CA 1
ATOM 873 C C . ARG A 1 114 ? -17.062 -13.969 -5.918 1 94.44 114 ARG A C 1
ATOM 875 O O . ARG A 1 114 ? -18.234 -13.617 -5.762 1 94.44 114 ARG A O 1
ATOM 882 N N . ILE A 1 115 ? -16.047 -13.133 -5.773 1 95.88 115 ILE A N 1
ATOM 883 C CA . ILE A 1 115 ? -16.25 -11.734 -5.395 1 95.88 115 ILE A CA 1
ATOM 884 C C . ILE A 1 115 ? -17 -11 -6.5 1 95.88 115 ILE A C 1
ATOM 886 O O . ILE A 1 115 ? -17.906 -10.203 -6.227 1 95.88 115 ILE A O 1
ATOM 890 N N . ALA A 1 116 ? -16.594 -11.266 -7.754 1 96 116 ALA A N 1
ATOM 891 C CA . ALA A 1 116 ? -17.156 -10.57 -8.906 1 96 116 ALA A CA 1
ATOM 892 C C . ALA A 1 116 ? -18.672 -10.781 -8.984 1 96 116 ALA A C 1
ATOM 894 O O . ALA A 1 116 ? -19.406 -9.891 -9.422 1 96 116 ALA A O 1
ATOM 895 N N . ARG A 1 117 ? -19.141 -11.938 -8.508 1 95 117 ARG A N 1
ATOM 896 C CA . ARG A 1 117 ? -20.547 -12.289 -8.586 1 95 117 ARG A CA 1
ATOM 897 C C . ARG A 1 117 ? -21.391 -11.391 -7.68 1 95 117 ARG A C 1
ATOM 899 O O . ARG A 1 117 ? -22.609 -11.344 -7.801 1 95 117 ARG A O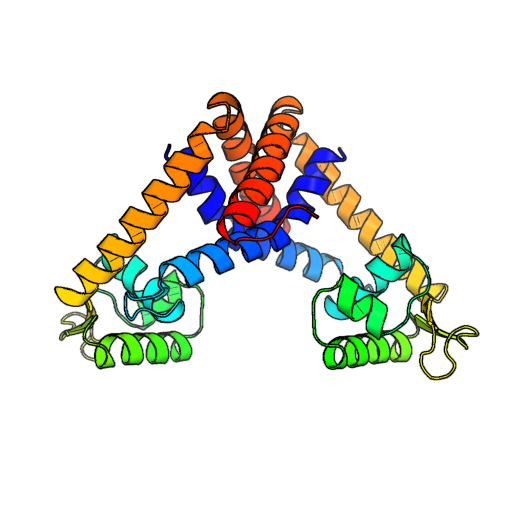 1
ATOM 906 N N . GLN A 1 118 ? -20.766 -10.648 -6.816 1 94.94 118 GLN A N 1
ATOM 907 C CA . GLN A 1 118 ? -21.469 -9.781 -5.871 1 94.94 118 GLN A CA 1
ATOM 908 C C . GLN A 1 118 ? -21.688 -8.391 -6.453 1 94.94 118 GLN A C 1
ATOM 910 O O . GLN A 1 118 ? -22.328 -7.547 -5.828 1 94.94 118 GLN A O 1
ATOM 915 N N . PHE A 1 119 ? -21.156 -8.18 -7.637 1 96.5 119 PHE A N 1
ATOM 916 C CA . PHE A 1 119 ? -21.234 -6.852 -8.219 1 96.5 119 PHE A CA 1
ATOM 917 C C . PHE A 1 119 ? -22 -6.875 -9.531 1 96.5 119 PHE A C 1
ATOM 919 O O . PHE A 1 119 ? -22.031 -7.898 -10.227 1 96.5 119 PHE A O 1
ATOM 926 N N . ASP A 1 120 ? -22.609 -5.809 -9.914 1 96.62 120 ASP A N 1
ATOM 927 C CA . ASP A 1 120 ? -23.125 -5.57 -11.266 1 96.62 120 ASP A CA 1
ATOM 928 C C . ASP A 1 120 ? -21.984 -5.441 -12.266 1 96.62 120 ASP A C 1
ATOM 930 O O . ASP A 1 120 ? -21.078 -4.621 -12.078 1 96.62 120 ASP A O 1
ATOM 934 N N . PRO A 1 121 ? -21.984 -6.266 -13.297 1 96.31 121 PRO A N 1
ATOM 935 C CA . PRO A 1 121 ? -20.922 -6.188 -14.297 1 96.31 121 PRO A CA 1
ATOM 936 C C . PRO A 1 121 ? -20.719 -4.773 -14.836 1 96.31 121 PRO A C 1
ATOM 938 O O . PRO A 1 121 ? -19.594 -4.395 -15.18 1 96.31 121 PRO A O 1
ATOM 941 N N . ALA A 1 122 ? -21.766 -4.012 -14.898 1 97.06 122 ALA A N 1
ATOM 942 C CA . ALA A 1 122 ? -21.656 -2.631 -15.367 1 97.06 122 ALA A CA 1
ATOM 943 C C . ALA A 1 122 ? -20.859 -1.781 -14.383 1 97.06 122 ALA A C 1
ATOM 945 O O . ALA A 1 122 ? -20.125 -0.883 -14.781 1 97.06 122 ALA A O 1
ATOM 946 N N . ASP A 1 123 ? -21 -2.059 -13.117 1 97.81 123 ASP A N 1
ATOM 947 C CA . ASP A 1 123 ? -20.25 -1.346 -12.094 1 97.81 123 ASP A CA 1
ATOM 948 C C . ASP A 1 123 ? -18.75 -1.689 -12.172 1 97.81 123 ASP A C 1
ATOM 950 O O . ASP A 1 123 ? -17.906 -0.816 -12.008 1 97.81 123 ASP A O 1
ATOM 954 N N . ILE A 1 124 ? -18.5 -2.926 -12.469 1 97.94 124 ILE A N 1
ATOM 955 C CA . ILE A 1 124 ? -17.109 -3.357 -12.586 1 97.94 124 ILE A CA 1
ATOM 956 C C . ILE A 1 124 ? -16.453 -2.656 -13.773 1 97.94 124 ILE A C 1
ATOM 958 O O . ILE A 1 124 ? -15.32 -2.174 -13.664 1 97.94 124 ILE A O 1
ATOM 962 N N . ALA A 1 125 ? -17.141 -2.615 -14.859 1 97.5 125 ALA A N 1
ATOM 963 C CA . ALA A 1 125 ? -16.609 -1.962 -16.047 1 97.5 125 ALA A CA 1
ATOM 964 C C . ALA A 1 125 ? -16.328 -0.485 -15.789 1 97.5 125 ALA A C 1
ATOM 966 O O . ALA A 1 125 ? -15.289 0.041 -16.203 1 97.5 125 ALA A O 1
ATOM 967 N N . ALA A 1 126 ? -17.266 0.235 -15.109 1 97.88 126 ALA A N 1
ATOM 968 C CA . ALA A 1 126 ? -17.094 1.637 -14.742 1 97.88 126 ALA A CA 1
ATOM 969 C C . ALA A 1 126 ? -15.898 1.809 -13.805 1 97.88 126 ALA A C 1
ATOM 971 O O . ALA A 1 126 ? -15.102 2.738 -13.961 1 97.88 126 ALA A O 1
ATOM 972 N N . ALA A 1 127 ? -15.773 0.831 -12.852 1 98.12 127 ALA A N 1
ATOM 973 C CA . ALA A 1 127 ? -14.664 0.876 -11.898 1 98.12 127 ALA A CA 1
ATOM 974 C C . ALA A 1 127 ? -13.328 0.699 -12.617 1 98.12 127 ALA A C 1
ATOM 976 O O . ALA A 1 127 ?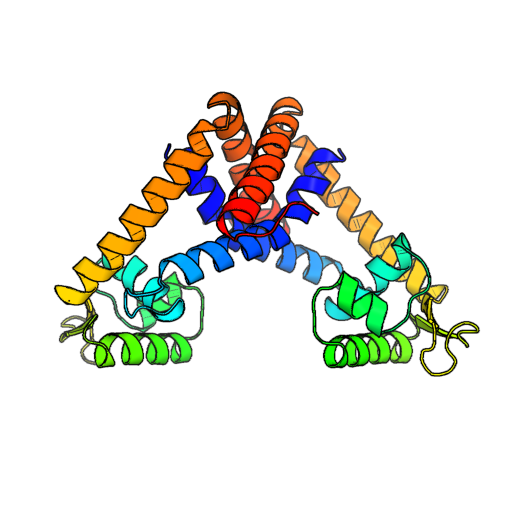 -12.328 1.335 -12.25 1 98.12 127 ALA A O 1
ATOM 977 N N . LYS A 1 128 ? -13.305 -0.145 -13.586 1 97.88 128 LYS A N 1
ATOM 978 C CA . LYS A 1 128 ? -12.094 -0.347 -14.375 1 97.88 128 LYS A CA 1
ATOM 979 C C . LYS A 1 128 ? -11.703 0.927 -15.117 1 97.88 128 LYS A C 1
ATOM 981 O O . LYS A 1 128 ? -10.523 1.281 -15.18 1 97.88 128 LYS A O 1
ATOM 986 N N . ARG A 1 129 ? -12.68 1.634 -15.695 1 97.75 129 ARG A N 1
ATOM 987 C CA . ARG A 1 129 ? -12.406 2.895 -16.375 1 97.75 129 ARG A CA 1
ATOM 988 C C . ARG A 1 129 ? -11.805 3.918 -15.422 1 97.75 129 ARG A C 1
ATOM 990 O O . ARG A 1 129 ? -10.836 4.598 -15.758 1 97.75 129 ARG A O 1
ATOM 997 N N . VAL A 1 130 ? -12.383 4.012 -14.289 1 98.06 130 VAL A N 1
ATOM 998 C CA . VAL A 1 130 ? -11.914 4.965 -13.289 1 98.06 130 VAL A CA 1
ATOM 999 C C . VAL A 1 130 ? -10.508 4.578 -12.828 1 98.06 130 VAL A C 1
ATOM 1001 O O . VAL A 1 130 ? -9.633 5.438 -12.695 1 98.06 130 VAL A O 1
ATOM 1004 N N . SER A 1 131 ? -10.258 3.217 -12.555 1 97.94 131 SER A N 1
ATOM 1005 C CA . SER A 1 131 ? -8.945 2.734 -12.148 1 97.94 131 SER A CA 1
ATOM 1006 C C . SER A 1 131 ? -7.887 3.059 -13.195 1 97.94 131 SER A C 1
ATOM 1008 O O . SER A 1 131 ? -6.828 3.602 -12.867 1 97.94 131 SER A O 1
ATOM 1010 N N . ASP A 1 132 ? -8.203 2.781 -14.492 1 97.38 132 ASP A N 1
ATOM 1011 C CA . ASP A 1 132 ? -7.297 3.102 -15.594 1 97.38 132 ASP A CA 1
ATOM 1012 C C . ASP A 1 132 ? -6.996 4.598 -15.641 1 97.38 132 ASP A C 1
ATOM 1014 O O . ASP A 1 132 ? -5.84 5 -15.789 1 97.38 132 ASP A O 1
ATOM 1018 N N . GLY A 1 133 ? -8.023 5.387 -15.516 1 97.56 133 GLY A N 1
ATOM 1019 C CA . GLY A 1 133 ? -7.887 6.836 -15.555 1 97.56 133 GLY A CA 1
ATOM 1020 C C . GLY A 1 133 ? -7.082 7.395 -14.398 1 97.56 133 GLY A C 1
ATOM 1021 O O . GLY A 1 133 ? -6.32 8.352 -14.57 1 97.56 133 GLY A O 1
ATOM 1022 N N . LEU A 1 134 ? -7.25 6.844 -13.172 1 97.75 134 LEU A N 1
ATOM 1023 C CA . LEU A 1 134 ? -6.508 7.293 -12 1 97.75 134 LEU A CA 1
ATOM 1024 C C . LEU A 1 134 ? -5.016 7.027 -12.172 1 97.75 134 LEU A C 1
ATOM 1026 O O . LEU A 1 134 ? -4.191 7.902 -11.891 1 97.75 134 LEU A O 1
ATOM 1030 N N . ILE A 1 135 ? -4.641 5.852 -12.617 1 96.88 135 ILE A N 1
ATOM 1031 C CA . ILE A 1 135 ? -3.238 5.516 -12.828 1 96.88 135 ILE A CA 1
ATOM 1032 C C . ILE A 1 135 ? -2.621 6.484 -13.836 1 96.88 135 ILE A C 1
ATOM 1034 O O . ILE A 1 135 ? -1.54 7.027 -13.602 1 96.88 135 ILE A O 1
ATOM 1038 N N . SER A 1 136 ? -3.336 6.738 -14.984 1 96.38 136 SER A N 1
ATOM 1039 C CA . SER A 1 136 ? -2.857 7.66 -16 1 96.38 136 SER A CA 1
ATOM 1040 C C . SER A 1 136 ? -2.705 9.07 -15.461 1 96.38 136 SER A C 1
ATOM 1042 O O . SER A 1 136 ? -1.7 9.742 -15.711 1 96.38 136 SER A O 1
ATOM 1044 N N . ALA A 1 137 ? -3.736 9.586 -14.719 1 96.88 137 ALA A N 1
ATOM 1045 C CA . ALA A 1 137 ? -3.727 10.938 -14.164 1 96.88 137 ALA A CA 1
ATOM 1046 C C . ALA A 1 137 ? -2.551 11.125 -13.211 1 96.88 137 ALA A C 1
ATOM 1048 O O . ALA A 1 137 ? -1.84 12.133 -13.289 1 96.88 137 ALA A O 1
ATOM 1049 N N . PHE A 1 138 ? -2.24 10.141 -12.352 1 96.94 138 PHE A N 1
ATOM 1050 C CA . PHE A 1 138 ? -1.168 10.289 -11.375 1 96.94 138 PHE A CA 1
ATOM 1051 C C . PHE A 1 138 ? 0.195 10.133 -12.039 1 96.94 138 PHE A C 1
ATOM 1053 O O . PHE A 1 138 ? 1.172 10.758 -11.625 1 96.94 138 PHE A O 1
ATOM 1060 N N . ARG A 1 139 ? 0.262 9.281 -13.07 1 95.06 139 ARG A N 1
ATOM 1061 C CA . ARG A 1 139 ? 1.505 9.219 -13.828 1 95.06 139 ARG A CA 1
ATOM 1062 C C . ARG A 1 139 ? 1.847 10.578 -14.438 1 95.06 139 ARG A C 1
ATOM 1064 O O . ARG A 1 139 ? 3.008 10.992 -14.438 1 95.06 139 ARG A O 1
ATOM 1071 N N . GLN A 1 140 ? 0.886 11.258 -14.93 1 94.44 140 GLN A N 1
ATOM 1072 C CA . GLN A 1 140 ? 1.078 12.586 -15.5 1 94.44 140 GLN A CA 1
ATOM 1073 C C . GLN A 1 140 ? 1.512 13.586 -14.43 1 94.44 140 GLN A C 1
ATOM 1075 O O . GLN A 1 140 ? 2.393 14.414 -14.672 1 94.44 140 GLN A O 1
ATOM 1080 N N . ILE A 1 141 ? 0.904 13.516 -13.336 1 94.06 141 ILE A N 1
ATOM 1081 C CA . ILE A 1 141 ? 1.229 14.398 -12.227 1 94.06 141 ILE A CA 1
ATOM 1082 C C . ILE A 1 141 ? 2.678 14.18 -11.797 1 94.06 141 ILE A C 1
ATOM 1084 O O . ILE A 1 141 ? 3.391 15.133 -11.477 1 94.06 141 ILE A O 1
ATOM 1088 N N . ASN A 1 142 ? 3.137 12.883 -11.836 1 94.81 142 ASN A N 1
ATOM 1089 C CA . ASN A 1 142 ? 4.477 12.516 -11.391 1 94.81 142 ASN A CA 1
ATOM 1090 C C . ASN A 1 142 ? 5.512 12.711 -12.492 1 94.81 142 ASN A C 1
ATOM 1092 O O . ASN A 1 142 ? 6.703 12.492 -12.281 1 94.81 142 ASN A O 1
ATOM 1096 N N . GLY A 1 143 ? 5.086 13.242 -13.617 1 89.94 143 GLY A N 1
ATOM 1097 C CA . GLY A 1 143 ? 5.984 13.531 -14.727 1 89.94 143 GLY A CA 1
ATOM 1098 C C . GLY A 1 143 ? 6.434 12.281 -15.469 1 89.94 143 GLY A C 1
ATOM 1099 O O . GLY A 1 143 ? 7.512 12.266 -16.062 1 89.94 143 GLY A O 1
ATOM 1100 N N . GLU A 1 144 ? 5.746 11.195 -15.219 1 75.75 144 GLU A N 1
ATOM 1101 C CA . GLU A 1 144 ? 6.086 9.977 -15.938 1 75.75 144 GLU A CA 1
ATOM 1102 C C . GLU A 1 144 ? 5.465 9.969 -17.328 1 75.75 144 GLU A C 1
ATOM 1104 O O . GLU A 1 144 ? 4.316 10.383 -17.516 1 75.75 144 GLU A O 1
ATOM 1109 N N . GLU A 1 145 ? 6.234 10.172 -18.234 1 60.66 145 GLU A N 1
ATOM 1110 C CA . GLU A 1 145 ? 5.758 10.133 -19.625 1 60.66 145 GLU A CA 1
ATOM 1111 C C . GLU A 1 145 ? 5.16 8.773 -19.969 1 60.66 145 GLU A C 1
ATOM 1113 O O . GLU A 1 145 ? 5.609 7.746 -19.453 1 60.66 145 GLU A O 1
ATOM 1118 N N . PRO A 1 146 ? 3.848 8.797 -20.344 1 54.16 146 PRO A N 1
ATOM 1119 C CA . PRO A 1 146 ? 3.307 7.531 -20.844 1 54.16 146 PRO A CA 1
ATOM 1120 C C . PRO A 1 146 ? 4.359 6.68 -21.562 1 54.16 146 PRO A C 1
ATOM 1122 O O . PRO A 1 146 ? 5.258 7.219 -22.203 1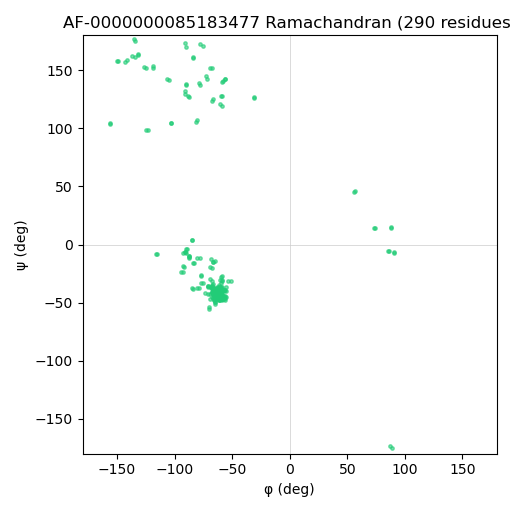 54.16 146 PRO A O 1
ATOM 1125 N N . ALA A 1 147 ? 4.398 5.457 -21.062 1 41.5 147 ALA A N 1
ATOM 1126 C CA . ALA A 1 147 ? 5.305 4.602 -21.828 1 41.5 147 ALA A CA 1
ATOM 1127 C C . ALA A 1 147 ? 4.98 4.648 -23.312 1 41.5 147 ALA A C 1
ATOM 1129 O O . ALA A 1 147 ? 3.818 4.812 -23.703 1 41.5 147 ALA A O 1
ATOM 1130 N N . MET B 1 1 ? -15.008 -10.82 -16.25 1 60.56 1 MET B N 1
ATOM 1131 C CA . MET B 1 1 ? -14.305 -11.438 -15.133 1 60.56 1 MET B CA 1
ATOM 1132 C C . MET B 1 1 ? -12.867 -10.953 -15.055 1 60.56 1 MET B C 1
ATOM 1134 O O . MET B 1 1 ? -12.344 -10.695 -13.969 1 60.56 1 MET B O 1
ATOM 1138 N N . LYS B 1 2 ? -12.375 -10.438 -16.219 1 85.5 2 LYS B N 1
ATOM 1139 C CA . LYS B 1 2 ? -11 -9.992 -16.375 1 85.5 2 LYS B CA 1
ATOM 1140 C C . LYS B 1 2 ? -10.82 -8.57 -15.852 1 85.5 2 LYS B C 1
ATOM 1142 O O . LYS B 1 2 ? -9.742 -8.203 -15.383 1 85.5 2 LYS B O 1
ATOM 1147 N N . ASP B 1 3 ? -12.094 -7.977 -15.703 1 92.75 3 ASP B N 1
ATOM 1148 C CA . ASP B 1 3 ? -11.992 -6.57 -15.328 1 92.75 3 ASP B CA 1
ATOM 1149 C C . ASP B 1 3 ? -11.727 -6.414 -13.836 1 92.75 3 ASP B C 1
ATOM 1151 O O . ASP B 1 3 ? -10.914 -5.586 -13.422 1 92.75 3 ASP B O 1
ATOM 1155 N N . LEU B 1 4 ? -12.375 -7.312 -13.109 1 96 4 LEU B N 1
ATOM 1156 C CA . LEU B 1 4 ? -12.164 -7.207 -11.672 1 96 4 LEU B CA 1
ATOM 1157 C C . LEU B 1 4 ? -10.75 -7.637 -11.297 1 96 4 LEU B C 1
ATOM 1159 O O . LEU B 1 4 ? -10.133 -7.035 -10.414 1 96 4 LEU B O 1
ATOM 1163 N N . HIS B 1 5 ? -10.258 -8.625 -12 1 94.88 5 HIS B N 1
ATOM 1164 C CA . HIS B 1 5 ? -8.875 -9.039 -11.797 1 94.88 5 HIS B CA 1
ATOM 1165 C C . HIS B 1 5 ? -7.91 -7.883 -12.062 1 94.88 5 HIS B C 1
ATOM 1167 O O . HIS B 1 5 ? -6.988 -7.648 -11.273 1 94.88 5 HIS B O 1
ATOM 1173 N N . LYS B 1 6 ? -8.133 -7.215 -13.109 1 94.38 6 LYS B N 1
ATOM 1174 C CA . LYS B 1 6 ? -7.285 -6.086 -13.477 1 94.38 6 LYS B CA 1
ATOM 1175 C C . LYS B 1 6 ? -7.328 -4.992 -12.414 1 94.38 6 LYS B C 1
ATOM 1177 O O . LYS B 1 6 ? -6.293 -4.422 -12.062 1 94.38 6 LYS B O 1
ATOM 1182 N N . ILE B 1 7 ? -8.531 -4.672 -11.875 1 97.5 7 ILE B N 1
ATOM 1183 C CA . ILE B 1 7 ? -8.695 -3.654 -10.844 1 97.5 7 ILE B CA 1
ATOM 1184 C C . ILE B 1 7 ? -7.883 -4.043 -9.609 1 97.5 7 ILE B C 1
ATOM 1186 O O . ILE B 1 7 ? -7.16 -3.215 -9.047 1 97.5 7 ILE B O 1
ATOM 1190 N N . ILE B 1 8 ? -7.973 -5.34 -9.258 1 97.56 8 ILE B N 1
ATOM 1191 C CA . ILE B 1 8 ? -7.281 -5.836 -8.078 1 97.56 8 ILE B CA 1
ATOM 1192 C C . ILE B 1 8 ? -5.77 -5.758 -8.289 1 97.56 8 ILE B C 1
ATOM 1194 O O . ILE B 1 8 ? -5.035 -5.297 -7.414 1 97.56 8 ILE B O 1
ATOM 1198 N N . TRP B 1 9 ? -5.297 -6.074 -9.484 1 93.5 9 TRP B N 1
ATOM 1199 C CA . TRP B 1 9 ? -3.881 -6.035 -9.82 1 93.5 9 TRP B CA 1
ATOM 1200 C C . TRP B 1 9 ? -3.371 -4.598 -9.867 1 93.5 9 TRP B C 1
ATOM 1202 O O . TRP B 1 9 ? -2.211 -4.332 -9.531 1 93.5 9 TRP B O 1
ATOM 1212 N N . GLN B 1 10 ? -4.152 -3.598 -10.195 1 96.44 10 GLN B N 1
ATOM 1213 C CA . GLN B 1 10 ? -3.764 -2.199 -10.352 1 96.44 10 GLN B CA 1
ATOM 1214 C C . GLN B 1 10 ? -3.682 -1.5 -8.992 1 96.44 10 GLN B C 1
ATOM 1216 O O . GLN B 1 10 ? -3.17 -0.383 -8.898 1 96.44 10 GLN B O 1
ATOM 1221 N N . THR B 1 11 ? -4.172 -2.109 -7.906 1 97.88 11 THR B N 1
ATOM 1222 C CA . THR B 1 11 ? -4.199 -1.479 -6.59 1 97.88 11 THR B CA 1
ATOM 1223 C C . THR B 1 11 ? -2.791 -1.115 -6.133 1 97.88 11 THR B C 1
ATOM 1225 O O . THR B 1 11 ? -2.561 -0.01 -5.637 1 97.88 11 THR B O 1
ATOM 1228 N N . ARG B 1 12 ? -1.759 -1.989 -6.348 1 95.62 12 ARG B N 1
ATOM 1229 C CA . ARG B 1 12 ? -0.393 -1.742 -5.898 1 95.62 12 ARG B CA 1
ATOM 1230 C C . ARG B 1 12 ? 0.254 -0.618 -6.703 1 95.62 12 ARG B C 1
ATOM 1232 O O . ARG B 1 12 ? 0.75 0.354 -6.129 1 95.62 12 ARG B O 1
ATOM 1239 N N . PRO B 1 13 ? 0.275 -0.706 -8.148 1 94.19 13 PRO B N 1
ATOM 1240 C CA . PRO B 1 13 ? 0.872 0.406 -8.891 1 94.19 13 PRO B CA 1
ATOM 1241 C C . PRO B 1 13 ? 0.149 1.729 -8.656 1 94.19 13 PRO B C 1
ATOM 1243 O O . PRO B 1 13 ? 0.778 2.791 -8.664 1 94.19 13 PRO B O 1
ATOM 1246 N N . LEU B 1 14 ? -1.189 1.767 -8.484 1 97.44 14 LEU B N 1
ATOM 1247 C CA . LEU B 1 14 ? -1.93 2.992 -8.195 1 97.44 14 LEU B CA 1
ATOM 1248 C C . LEU B 1 14 ? -1.491 3.596 -6.867 1 97.44 14 LEU B C 1
ATOM 1250 O O . LEU B 1 14 ? -1.258 4.805 -6.777 1 97.44 14 LEU B O 1
ATOM 1254 N N . LEU B 1 15 ? -1.391 2.725 -5.797 1 97.19 15 LEU B N 1
ATOM 1255 C CA . LEU B 1 15 ? -0.944 3.217 -4.496 1 97.19 15 LEU B CA 1
ATOM 1256 C C . LEU B 1 15 ? 0.452 3.822 -4.594 1 97.19 15 LEU B C 1
ATOM 1258 O O . LEU B 1 15 ? 0.723 4.867 -4 1 97.19 15 LEU B O 1
ATOM 1262 N N . GLN B 1 16 ? 1.341 3.238 -5.359 1 94.94 16 GLN B N 1
ATOM 1263 C CA . GLN B 1 16 ? 2.689 3.764 -5.551 1 94.94 16 GLN B CA 1
ATOM 1264 C C . GLN B 1 16 ? 2.656 5.152 -6.188 1 94.94 16 GLN B C 1
ATOM 1266 O O . GLN B 1 16 ? 3.379 6.051 -5.758 1 94.94 16 GLN B O 1
ATOM 1271 N N . GLN B 1 17 ? 1.849 5.34 -7.254 1 95.75 17 GLN B N 1
ATOM 1272 C CA . GLN B 1 17 ? 1.722 6.633 -7.918 1 95.75 17 GLN B CA 1
ATOM 1273 C C . GLN B 1 17 ? 1.147 7.684 -6.969 1 95.75 17 GLN B C 1
ATOM 1275 O O . GLN B 1 17 ? 1.59 8.836 -6.969 1 95.75 17 GLN B O 1
ATOM 1280 N N . ILE B 1 18 ? 0.127 7.301 -6.184 1 96.88 18 ILE B N 1
ATOM 1281 C CA . ILE B 1 18 ? -0.488 8.195 -5.215 1 96.88 18 ILE B CA 1
ATOM 1282 C C . ILE B 1 18 ? 0.554 8.641 -4.191 1 96.88 18 ILE B C 1
ATOM 1284 O O . ILE B 1 18 ? 0.688 9.836 -3.912 1 96.88 18 ILE B O 1
ATOM 1288 N N . GLU B 1 19 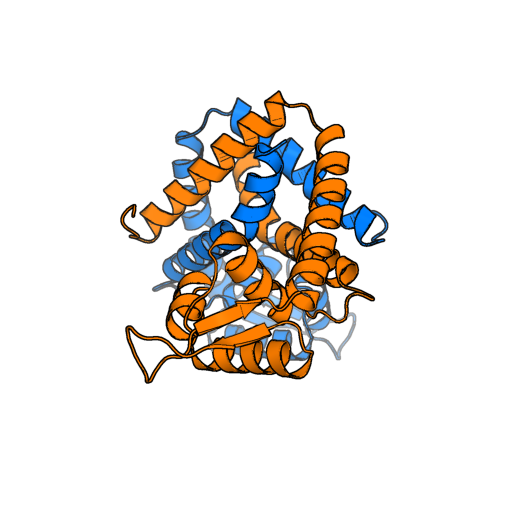? 1.314 7.734 -3.65 1 95.81 19 GLU B N 1
ATOM 1289 C CA . GLU B 1 19 ? 2.322 8.031 -2.635 1 95.81 19 GLU B CA 1
ATOM 1290 C C . GLU B 1 19 ? 3.41 8.945 -3.191 1 95.81 19 GLU B C 1
ATOM 1292 O O . GLU B 1 19 ? 3.887 9.852 -2.498 1 95.81 19 GLU B O 1
ATOM 1297 N N . THR B 1 20 ? 3.832 8.727 -4.434 1 95.31 20 THR B N 1
ATOM 1298 C CA . THR B 1 20 ? 4.809 9.586 -5.094 1 95.31 20 THR B CA 1
ATOM 1299 C C . THR B 1 20 ? 4.277 11.008 -5.215 1 95.31 20 THR B C 1
ATOM 1301 O O . THR B 1 20 ? 4.996 11.969 -4.926 1 95.31 20 THR B O 1
ATOM 1304 N N . ALA B 1 21 ? 3.039 11.156 -5.629 1 95.19 21 ALA B N 1
ATOM 1305 C CA . ALA B 1 21 ? 2.428 12.477 -5.785 1 95.19 21 ALA B CA 1
ATOM 1306 C C . ALA B 1 21 ? 2.318 13.195 -4.441 1 95.19 21 ALA B C 1
ATOM 1308 O O . ALA B 1 21 ? 2.58 14.391 -4.348 1 95.19 21 ALA B O 1
ATOM 1309 N N . VAL B 1 22 ? 1.917 12.461 -3.434 1 94.62 22 VAL B N 1
ATOM 1310 C CA . VAL B 1 22 ? 1.788 13.023 -2.094 1 94.62 22 VAL B CA 1
ATOM 1311 C C . VAL B 1 22 ? 3.152 13.508 -1.603 1 94.62 22 VAL B C 1
ATOM 1313 O O . VAL B 1 22 ? 3.281 14.625 -1.109 1 94.62 22 VAL B O 1
ATOM 1316 N N . ALA B 1 23 ? 4.137 12.703 -1.741 1 95 23 ALA B N 1
ATOM 1317 C CA . ALA B 1 23 ? 5.484 13.062 -1.305 1 95 23 ALA B CA 1
ATOM 1318 C C . ALA B 1 23 ? 5.98 14.312 -2.031 1 95 23 ALA B C 1
ATOM 1320 O O . ALA B 1 23 ? 6.523 15.227 -1.407 1 95 23 ALA B O 1
ATOM 1321 N N . ALA B 1 24 ? 5.785 14.336 -3.322 1 93.25 24 ALA B N 1
ATOM 1322 C CA . ALA B 1 24 ? 6.203 15.492 -4.121 1 93.25 24 ALA B CA 1
ATOM 1323 C C . ALA B 1 24 ? 5.469 16.75 -3.684 1 93.25 24 ALA B C 1
ATOM 1325 O O . ALA B 1 24 ? 6.035 17.844 -3.711 1 93.25 24 ALA B O 1
ATOM 1326 N N . GLY B 1 25 ? 4.184 16.641 -3.311 1 93.31 25 GLY B N 1
ATOM 1327 C CA . GLY B 1 25 ? 3.375 17.766 -2.875 1 93.31 25 GLY B CA 1
ATOM 1328 C C . GLY B 1 25 ? 3.834 18.359 -1.556 1 93.31 25 GLY B C 1
ATOM 1329 O O . GLY B 1 25 ? 3.447 19.469 -1.2 1 93.31 25 GLY B O 1
ATOM 1330 N N . LEU B 1 26 ? 4.645 17.641 -0.856 1 94.25 26 LEU B N 1
ATOM 1331 C CA . LEU B 1 26 ? 5.094 18.109 0.45 1 94.25 26 LEU B CA 1
ATOM 1332 C C . LEU B 1 26 ? 6.375 18.922 0.322 1 94.25 26 LEU B C 1
ATOM 1334 O O . LEU B 1 26 ? 6.797 19.578 1.279 1 94.25 26 LEU B O 1
ATOM 1338 N N . ASP B 1 27 ? 6.914 18.922 -0.939 1 91.12 27 ASP B N 1
ATOM 1339 C CA . ASP B 1 27 ? 8.133 19.703 -1.154 1 91.12 27 ASP B CA 1
ATOM 1340 C C . ASP B 1 27 ? 7.918 21.172 -0.818 1 91.12 27 ASP B C 1
ATOM 1342 O O . ASP B 1 27 ? 6.934 21.781 -1.248 1 91.12 27 ASP B O 1
ATOM 1346 N N . GLY B 1 28 ? 8.844 21.734 0.063 1 89.81 28 GLY B N 1
ATOM 1347 C CA . GLY B 1 28 ? 8.773 23.141 0.415 1 89.81 28 GLY B CA 1
ATOM 1348 C C . GLY B 1 28 ? 7.914 23.406 1.636 1 89.81 28 GLY B C 1
ATOM 1349 O O . GLY B 1 28 ? 7.848 24.547 2.119 1 89.81 28 GLY B O 1
ATOM 1350 N N . THR B 1 29 ? 7.191 22.406 2.207 1 91.31 29 THR B N 1
ATOM 1351 C CA . THR B 1 29 ? 6.316 22.609 3.355 1 91.31 29 THR B CA 1
ATOM 1352 C C . THR B 1 29 ? 7.066 22.344 4.66 1 91.31 29 THR B C 1
ATOM 1354 O O . THR B 1 29 ? 6.598 22.719 5.734 1 91.31 29 THR B O 1
ATOM 1357 N N . GLY B 1 30 ? 8.258 21.594 4.512 1 93 30 GLY B N 1
ATOM 1358 C CA . GLY B 1 30 ? 8.969 21.156 5.703 1 93 30 GLY B CA 1
ATOM 1359 C C . GLY B 1 30 ? 8.445 19.859 6.273 1 93 30 GLY B C 1
ATOM 1360 O O . GLY B 1 30 ? 9.008 19.312 7.223 1 93 30 GLY B O 1
ATOM 1361 N N . LEU B 1 31 ? 7.367 19.375 5.695 1 96.38 31 LEU B N 1
ATOM 1362 C CA . LEU B 1 31 ? 6.781 18.125 6.16 1 96.38 31 LEU B CA 1
ATOM 1363 C C . LEU B 1 31 ? 7.375 16.938 5.406 1 96.38 31 LEU B C 1
ATOM 1365 O O . LEU B 1 31 ? 7.586 17.016 4.195 1 96.38 31 LEU B O 1
ATOM 1369 N N . THR B 1 32 ? 7.676 15.891 6.098 1 95.56 32 THR B N 1
ATOM 1370 C CA . THR B 1 32 ? 7.879 14.578 5.5 1 95.56 32 THR B CA 1
ATOM 1371 C C . THR B 1 32 ? 6.562 13.797 5.445 1 95.56 32 THR B C 1
ATOM 1373 O O . THR B 1 32 ? 5.562 14.219 6.027 1 95.56 32 THR B O 1
ATOM 1376 N N . VAL B 1 33 ? 6.543 12.742 4.793 1 96 33 VAL B N 1
ATOM 1377 C CA . VAL B 1 33 ? 5.363 11.883 4.688 1 96 33 VAL B CA 1
ATOM 1378 C C . VAL B 1 33 ? 4.953 11.398 6.074 1 96 33 VAL B C 1
ATOM 1380 O O . VAL B 1 33 ? 3.762 11.336 6.391 1 96 33 VAL B O 1
ATOM 1383 N N . ARG B 1 34 ? 5.965 11.023 6.879 1 95.31 34 ARG B N 1
ATOM 1384 C CA . ARG B 1 34 ? 5.684 10.531 8.227 1 95.31 34 ARG B CA 1
ATOM 1385 C C . ARG B 1 34 ? 5.066 11.617 9.094 1 95.31 34 ARG B C 1
ATOM 1387 O O . ARG B 1 34 ? 4.117 11.367 9.836 1 95.31 34 ARG B O 1
ATOM 1394 N N . MET B 1 35 ? 5.59 12.789 8.977 1 97.12 35 MET B N 1
ATOM 1395 C CA . MET B 1 35 ? 5.027 13.914 9.719 1 97.12 35 MET B CA 1
ATOM 1396 C C . MET B 1 35 ? 3.602 14.203 9.266 1 97.12 35 MET B C 1
ATOM 1398 O O . MET B 1 35 ? 2.721 14.453 10.094 1 97.12 35 MET B O 1
ATOM 1402 N N . ARG B 1 36 ? 3.375 14.188 7.996 1 97.44 36 ARG B N 1
ATOM 1403 C CA . ARG B 1 36 ? 2.053 14.438 7.43 1 97.44 36 ARG B CA 1
ATOM 1404 C C . ARG B 1 36 ? 1.021 13.477 8.008 1 97.44 36 ARG B C 1
ATOM 1406 O O . ARG B 1 36 ? -0.1 13.875 8.328 1 97.44 36 ARG B O 1
ATOM 1413 N N . ALA B 1 37 ? 1.388 12.234 8.062 1 96.12 37 ALA B N 1
ATOM 1414 C CA . ALA B 1 37 ? 0.47 11.219 8.578 1 96.12 37 ALA B CA 1
ATOM 1415 C C . ALA B 1 37 ? 0.013 11.57 9.992 1 96.12 37 ALA B C 1
ATOM 1417 O O . ALA B 1 37 ? -1.178 11.492 10.305 1 96.12 37 ALA B O 1
ATOM 1418 N N . VAL B 1 38 ? 0.832 11.969 10.859 1 97.69 38 VAL B N 1
ATOM 1419 C CA . VAL B 1 38 ? 0.534 12.359 12.234 1 97.69 38 VAL B CA 1
ATOM 1420 C C . VAL B 1 38 ? -0.337 13.609 12.234 1 97.69 38 VAL B C 1
ATOM 1422 O O . VAL B 1 38 ? -1.371 13.656 12.906 1 97.69 38 VAL B O 1
ATOM 1425 N N . LEU B 1 39 ? 0.12 14.609 11.438 1 98.38 39 LEU B N 1
ATOM 1426 C CA . LEU B 1 39 ? -0.571 15.891 11.438 1 98.38 39 LEU B CA 1
ATOM 1427 C C . LEU B 1 39 ? -1.986 15.75 10.883 1 98.38 39 LEU B C 1
ATOM 1429 O O . LEU B 1 39 ? -2.906 16.422 11.336 1 98.38 39 LEU B O 1
ATOM 1433 N N . GLU B 1 40 ? -2.166 14.969 9.906 1 97.25 40 GLU B N 1
ATOM 1434 C CA . GLU B 1 40 ? -3.488 14.773 9.328 1 97.25 40 GLU B CA 1
ATOM 1435 C C . GLU B 1 40 ? -4.473 14.242 10.367 1 97.25 40 GLU B C 1
ATOM 1437 O O . GLU B 1 40 ? -5.621 14.688 10.43 1 97.25 40 GLU B O 1
ATOM 1442 N N . ILE B 1 41 ? -4.109 13.258 11.188 1 97.31 41 ILE B N 1
ATOM 1443 C CA . ILE B 1 41 ? -4.953 12.664 12.219 1 97.31 41 ILE B CA 1
ATOM 1444 C C . ILE B 1 41 ? -5.301 13.719 13.266 1 97.31 41 ILE B C 1
ATOM 1446 O O . ILE B 1 41 ? -6.465 13.867 13.641 1 97.31 41 ILE B O 1
ATOM 1450 N N . LEU B 1 42 ? -4.301 14.461 13.672 1 98.19 42 LEU B N 1
ATOM 1451 C CA . LEU B 1 42 ? -4.52 15.5 14.672 1 98.19 42 LEU B CA 1
ATOM 1452 C C . LEU B 1 42 ? -5.43 16.594 14.125 1 98.19 42 LEU B C 1
ATOM 1454 O O . LEU B 1 42 ? -6.242 17.156 14.859 1 98.19 42 LEU B O 1
ATOM 1458 N N . PHE B 1 43 ? -5.254 16.922 12.898 1 98 43 PHE B N 1
ATOM 1459 C CA . PHE B 1 43 ? -6.055 17.953 12.234 1 98 43 PHE B CA 1
ATOM 1460 C C . PHE B 1 43 ? -7.523 17.531 12.18 1 98 43 PHE B C 1
ATOM 1462 O O . PHE B 1 43 ? -8.414 18.359 12.398 1 98 43 PHE B O 1
ATOM 1469 N N . SER B 1 44 ? -7.785 16.281 11.93 1 96.19 44 SER B N 1
ATOM 1470 C CA . SER B 1 44 ? -9.141 15.773 11.75 1 96.19 44 SER B CA 1
ATOM 1471 C C . SER B 1 44 ? -9.781 15.438 13.094 1 96.19 44 SER B C 1
ATOM 1473 O O . SER B 1 44 ? -10.969 15.719 13.305 1 96.19 44 SER B O 1
ATOM 1475 N N . ASP B 1 45 ? -9.031 14.875 14.117 1 96.56 45 ASP B N 1
ATOM 1476 C CA . ASP B 1 45 ? -9.641 14.25 15.297 1 96.56 45 ASP B CA 1
ATOM 1477 C C . ASP B 1 45 ? -9.266 15.016 16.562 1 96.56 45 ASP B C 1
ATOM 1479 O O . ASP B 1 45 ? -9.781 14.719 17.641 1 96.56 45 ASP B O 1
ATOM 1483 N N . GLY B 1 46 ? -8.367 15.961 16.406 1 96.75 46 GLY B N 1
ATOM 1484 C CA . GLY B 1 46 ? -7.953 16.75 17.562 1 96.75 46 GLY B CA 1
ATOM 1485 C C . GLY B 1 46 ? -6.812 16.109 18.328 1 96.75 46 GLY B C 1
ATOM 1486 O O . GLY B 1 46 ? -6.18 15.164 17.859 1 96.75 46 GLY B O 1
ATOM 1487 N N . PRO B 1 47 ? -6.469 16.688 19.453 1 97.12 47 PRO B N 1
ATOM 1488 C CA . PRO B 1 47 ? -5.352 16.203 20.266 1 97.12 47 PRO B CA 1
ATOM 1489 C C . PRO B 1 47 ? -5.5 14.734 20.656 1 97.12 47 PRO B C 1
ATOM 1491 O O . PRO B 1 47 ? -6.609 14.281 20.938 1 97.12 47 PRO B O 1
ATOM 1494 N N . MET B 1 48 ? -4.359 14.023 20.656 1 96.19 48 MET B N 1
ATOM 1495 C CA . MET B 1 48 ? -4.348 12.586 20.922 1 96.19 48 MET B CA 1
ATOM 1496 C C . MET B 1 48 ? -3.041 12.164 21.578 1 96.19 48 MET B C 1
ATOM 1498 O O . MET B 1 48 ? -2.027 12.852 21.453 1 96.19 48 MET B O 1
ATOM 1502 N N . THR B 1 49 ? -3.178 10.992 22.25 1 96.69 49 THR B N 1
ATOM 1503 C CA . THR B 1 49 ? -1.966 10.414 22.812 1 96.69 49 THR B CA 1
ATOM 1504 C C . THR B 1 49 ? -1.21 9.602 21.766 1 96.69 49 THR B C 1
ATOM 1506 O O . THR B 1 49 ? -1.771 9.234 20.734 1 96.69 49 THR B O 1
ATOM 1509 N N . VAL B 1 50 ? 0.064 9.375 22.047 1 96.5 50 VAL B N 1
ATOM 1510 C CA . VAL B 1 50 ? 0.899 8.578 21.156 1 96.5 50 VAL B CA 1
ATOM 1511 C C . VAL B 1 50 ? 0.28 7.195 20.969 1 96.5 50 VAL B C 1
ATOM 1513 O O . VAL B 1 50 ? 0.164 6.711 19.828 1 96.5 50 VAL B O 1
ATOM 1516 N N . PRO B 1 51 ? -0.278 6.582 21.984 1 95.44 51 PRO B N 1
ATOM 1517 C CA . PRO B 1 51 ? -0.926 5.281 21.812 1 95.44 51 PRO B CA 1
ATOM 1518 C C . PRO B 1 51 ? -2.174 5.363 20.922 1 95.44 51 PRO B C 1
ATOM 1520 O O . PRO B 1 51 ? -2.422 4.469 20.109 1 95.44 51 PRO B O 1
ATOM 1523 N N . ALA B 1 52 ? -2.924 6.359 21.094 1 95.19 52 ALA B N 1
ATOM 1524 C CA . ALA B 1 52 ? -4.117 6.555 20.266 1 95.19 52 ALA B CA 1
ATOM 1525 C C . ALA B 1 52 ? -3.746 6.766 18.797 1 95.19 52 ALA B C 1
ATOM 1527 O O . ALA B 1 52 ? -4.402 6.23 17.906 1 95.19 52 ALA B O 1
ATOM 1528 N N . LEU B 1 53 ? -2.715 7.574 18.562 1 96.94 53 LEU B N 1
ATOM 1529 C CA . LEU B 1 53 ? -2.209 7.789 17.219 1 96.94 53 LEU B CA 1
ATOM 1530 C C . LEU B 1 53 ? -1.754 6.473 16.594 1 96.94 53 LEU B C 1
ATOM 1532 O O . LEU B 1 53 ? -2.01 6.223 15.406 1 96.94 53 LEU B O 1
ATOM 1536 N N . ALA B 1 54 ? -1.052 5.652 17.344 1 96.25 54 ALA B N 1
ATOM 1537 C CA . ALA B 1 54 ? -0.565 4.355 16.875 1 96.25 54 ALA B CA 1
ATOM 1538 C C . ALA B 1 54 ? -1.72 3.461 16.438 1 96.25 54 ALA B C 1
ATOM 1540 O O . ALA B 1 54 ? -1.628 2.775 15.414 1 96.25 54 ALA B O 1
ATOM 1541 N N . ARG B 1 55 ? -2.875 3.533 17.203 1 93.5 55 ARG B N 1
ATOM 1542 C CA . ARG B 1 55 ? -4.07 2.768 16.859 1 93.5 55 ARG B CA 1
ATOM 1543 C C . ARG B 1 55 ? -4.672 3.256 15.547 1 93.5 55 ARG B C 1
ATOM 1545 O O . ARG B 1 55 ? -5.066 2.449 14.703 1 93.5 55 ARG B O 1
ATOM 1552 N N . HIS B 1 56 ? -4.664 4.574 15.367 1 91.81 56 HIS B N 1
ATOM 1553 C CA . HIS B 1 56 ? -5.211 5.164 14.156 1 91.81 56 HIS B CA 1
ATOM 1554 C C . HIS B 1 56 ? -4.375 4.785 12.93 1 91.81 56 HIS B C 1
ATOM 1556 O O . HIS B 1 56 ? -4.922 4.539 11.859 1 91.81 56 HIS B O 1
ATOM 1562 N N . LEU B 1 57 ? -3.102 4.777 13.062 1 91 57 LEU B N 1
ATOM 1563 C CA . LEU B 1 57 ? -2.188 4.535 11.945 1 91 57 LEU B CA 1
ATOM 1564 C C . LEU B 1 57 ? -1.941 3.041 11.766 1 91 57 LEU B C 1
ATOM 1566 O O . LEU B 1 57 ? -1.372 2.621 10.758 1 91 57 LEU B O 1
ATOM 1570 N N . SER B 1 58 ? -2.391 2.238 12.734 1 87.88 58 SER B N 1
ATOM 1571 C CA . SER B 1 58 ? -2.195 0.792 12.719 1 87.88 58 SER B CA 1
ATOM 1572 C C . SER B 1 58 ? -0.719 0.435 12.594 1 87.88 58 SER B C 1
ATOM 1574 O O . SER B 1 58 ? -0.345 -0.397 11.766 1 87.88 58 SER B O 1
ATOM 1576 N N . ILE B 1 59 ? 0.17 1.119 13.375 1 91 59 ILE B N 1
ATOM 1577 C CA . ILE B 1 59 ? 1.598 0.826 13.438 1 91 59 ILE B CA 1
ATOM 1578 C C . ILE B 1 59 ? 2.057 0.806 14.898 1 91 59 ILE B C 1
ATOM 1580 O O . ILE B 1 59 ? 1.262 1.05 15.805 1 91 59 ILE B O 1
ATOM 1584 N N . GLN B 1 60 ? 3.359 0.451 15.141 1 93.75 60 GLN B N 1
ATOM 1585 C CA . GLN B 1 60 ? 3.916 0.318 16.484 1 93.75 60 GLN B CA 1
ATOM 1586 C C . GLN B 1 60 ? 4.098 1.683 17.141 1 93.75 60 GLN B C 1
ATOM 1588 O O . GLN B 1 60 ? 4.516 2.641 16.484 1 93.75 60 GLN B O 1
ATOM 1593 N N . ARG B 1 61 ? 3.852 1.741 18.406 1 94.94 61 ARG B N 1
ATOM 1594 C CA . ARG B 1 61 ? 3.945 2.959 19.203 1 94.94 61 ARG B CA 1
ATOM 1595 C C . ARG B 1 61 ? 5.332 3.588 19.078 1 94.94 61 ARG B C 1
ATOM 1597 O O . ARG B 1 61 ? 5.461 4.812 19.062 1 94.94 61 ARG B O 1
ATOM 1604 N N . GLN B 1 62 ? 6.32 2.736 19 1 95.88 62 GLN B N 1
ATOM 1605 C CA . GLN B 1 62 ? 7.695 3.223 18.906 1 95.88 62 GLN B CA 1
ATOM 1606 C C . GLN B 1 62 ? 7.891 4.074 17.656 1 95.88 62 GLN B C 1
ATOM 1608 O O . GLN B 1 62 ? 8.586 5.094 17.688 1 95.88 62 GLN B O 1
ATOM 1613 N N . TYR B 1 63 ? 7.262 3.715 16.609 1 95.88 63 TYR B N 1
ATOM 1614 C CA . TYR B 1 63 ? 7.383 4.449 15.359 1 95.88 63 TYR B CA 1
ATOM 1615 C C . TYR B 1 63 ? 6.633 5.777 15.43 1 95.88 63 TYR B C 1
ATOM 1617 O O . TYR B 1 63 ? 7.133 6.805 14.961 1 95.88 63 TYR B O 1
ATOM 1625 N N . VAL B 1 64 ? 5.488 5.652 16.016 1 96.94 64 VAL B N 1
ATOM 1626 C CA . VAL B 1 64 ? 4.688 6.867 16.156 1 96.94 64 VAL B CA 1
ATOM 1627 C C . VAL B 1 64 ? 5.422 7.863 17.047 1 96.94 64 VAL B C 1
ATOM 1629 O O . VAL B 1 64 ? 5.402 9.07 16.797 1 96.94 64 VAL B O 1
ATOM 1632 N N . GLN B 1 65 ? 6.047 7.414 18.062 1 97.25 65 GLN B N 1
ATOM 1633 C CA . GLN B 1 65 ? 6.816 8.281 18.938 1 97.25 65 GLN B CA 1
ATOM 1634 C C . GLN B 1 65 ? 7.879 9.055 18.172 1 97.25 65 GLN B C 1
ATOM 1636 O O . GLN B 1 65 ? 8.055 10.258 18.391 1 97.25 65 GLN B O 1
ATOM 1641 N N . ILE B 1 66 ? 8.609 8.297 17.344 1 97.75 66 ILE B N 1
ATOM 1642 C CA . ILE B 1 66 ? 9.648 8.906 16.516 1 97.75 66 ILE B CA 1
ATOM 1643 C C . ILE B 1 66 ? 9.031 9.977 15.625 1 97.75 66 ILE B C 1
ATOM 1645 O O . ILE B 1 66 ? 9.57 11.078 15.508 1 97.75 66 ILE B O 1
ATOM 1649 N N . MET B 1 67 ? 7.879 9.711 15.047 1 97.88 67 MET B N 1
ATOM 1650 C CA . MET B 1 67 ? 7.195 10.648 14.156 1 97.88 67 MET B CA 1
ATOM 1651 C C . MET B 1 67 ? 6.746 11.891 14.922 1 97.88 67 MET B C 1
ATOM 1653 O O . MET B 1 67 ? 6.918 13.016 14.438 1 97.88 67 MET B O 1
ATOM 1657 N N . VAL B 1 68 ? 6.262 11.68 16.031 1 97.94 68 VAL B N 1
ATOM 1658 C CA . VAL B 1 68 ? 5.797 12.789 16.859 1 97.94 68 VAL B CA 1
ATOM 1659 C C . VAL B 1 68 ? 6.984 13.656 17.266 1 97.94 68 VAL B C 1
ATOM 1661 O O . VAL B 1 68 ? 6.91 14.883 17.219 1 97.94 68 VAL B O 1
ATOM 1664 N N . ASN B 1 69 ? 8.023 13.047 17.719 1 98.12 69 ASN B N 1
ATOM 1665 C CA . ASN B 1 69 ? 9.227 13.797 18.078 1 98.12 69 ASN B CA 1
ATOM 1666 C C . ASN B 1 69 ? 9.719 14.656 16.906 1 98.12 69 ASN B C 1
ATOM 1668 O O . ASN B 1 69 ? 10.141 15.797 17.109 1 98.12 69 ASN B O 1
ATOM 1672 N N . GLU B 1 70 ? 9.664 14.141 15.727 1 97.94 70 GLU B N 1
ATOM 1673 C CA . GLU B 1 70 ? 10.078 14.875 14.531 1 97.94 70 GLU B CA 1
ATOM 1674 C C . GLU B 1 70 ? 9.18 16.078 14.297 1 97.94 70 GLU B C 1
ATOM 1676 O O . GLU B 1 70 ? 9.664 17.172 13.961 1 97.94 70 GLU B O 1
ATOM 1681 N N . THR B 1 71 ? 7.871 15.883 14.469 1 98.38 71 THR B N 1
ATOM 1682 C CA . THR B 1 71 ? 6.93 16.984 14.258 1 98.38 71 THR B CA 1
ATOM 1683 C C . THR B 1 71 ? 7.121 18.062 15.32 1 98.38 71 THR B C 1
ATOM 1685 O O . THR B 1 71 ? 6.961 19.25 15.039 1 98.38 71 THR B O 1
ATOM 1688 N N . GLU B 1 72 ? 7.438 17.672 16.531 1 98.12 72 GLU B N 1
ATOM 1689 C CA . GLU B 1 72 ? 7.688 18.625 17.625 1 98.12 72 GLU B CA 1
ATOM 1690 C C . GLU B 1 72 ? 8.977 19.406 17.391 1 98.12 72 GLU B C 1
ATOM 1692 O O . GLU B 1 72 ? 9 20.625 17.531 1 98.12 72 GLU B O 1
ATOM 1697 N N . ALA B 1 73 ? 10.031 18.672 17.031 1 98.06 73 ALA B N 1
ATOM 1698 C CA . ALA B 1 73 ? 11.328 19.297 16.75 1 98.06 73 ALA B CA 1
ATOM 1699 C C . ALA B 1 73 ? 11.211 20.312 15.625 1 98.06 73 ALA B C 1
ATOM 1701 O O . ALA B 1 73 ? 11.898 21.344 15.633 1 98.06 73 ALA B O 1
ATOM 1702 N N . ALA B 1 74 ? 10.25 20.141 14.719 1 97.81 74 ALA B N 1
ATOM 1703 C CA . ALA B 1 74 ? 10.07 21.016 13.555 1 97.81 74 ALA B CA 1
ATOM 1704 C C . ALA B 1 74 ? 9.094 22.141 13.867 1 97.81 74 ALA B C 1
ATOM 1706 O O . ALA B 1 74 ? 8.883 23.031 13.039 1 97.81 74 ALA B O 1
ATOM 1707 N N . GLY B 1 75 ? 8.453 22.031 15.086 1 98.31 75 GLY B N 1
ATOM 1708 C CA . GLY B 1 75 ? 7.578 23.109 15.539 1 98.31 75 GLY B CA 1
ATOM 1709 C C . GLY B 1 75 ? 6.148 22.953 15.062 1 98.31 75 GLY B C 1
ATOM 1710 O O . GLY B 1 75 ? 5.367 23.906 15.109 1 98.31 75 GLY B O 1
ATOM 1711 N N . PHE B 1 76 ? 5.754 21.766 14.562 1 98.69 76 PHE B N 1
ATOM 1712 C CA . PHE B 1 76 ? 4.426 21.547 14 1 98.69 76 PHE B CA 1
ATOM 1713 C C . PHE B 1 76 ? 3.463 21.016 15.055 1 98.69 76 PHE B C 1
ATOM 1715 O O . PHE B 1 76 ? 2.244 21.094 14.883 1 98.69 76 PHE B O 1
ATOM 1722 N N . THR B 1 77 ? 4.016 20.359 16.156 1 98.69 77 THR B N 1
ATOM 1723 C CA . THR B 1 77 ? 3.186 19.859 17.25 1 98.69 77 THR B CA 1
ATOM 1724 C C . THR B 1 77 ? 3.754 20.266 18.594 1 98.69 77 THR B C 1
ATOM 1726 O O . THR B 1 77 ? 4.883 20.766 18.688 1 98.69 77 THR B O 1
ATOM 1729 N N . THR B 1 78 ? 2.99 20.188 19.562 1 98.31 78 THR B N 1
ATOM 1730 C CA . THR B 1 78 ? 3.359 20.406 20.953 1 98.31 78 THR B CA 1
ATOM 1731 C C . THR B 1 78 ? 2.637 19.422 21.859 1 98.31 78 THR B C 1
ATOM 1733 O O . THR B 1 78 ? 1.637 18.828 21.469 1 98.31 78 THR B O 1
ATOM 1736 N N . ARG B 1 79 ? 3.191 19.219 23.031 1 96.19 79 ARG B N 1
ATOM 1737 C CA . ARG B 1 79 ? 2.592 18.297 24 1 96.19 79 ARG B CA 1
ATOM 1738 C C . ARG B 1 79 ? 1.949 19.078 25.141 1 96.19 79 ARG B C 1
ATOM 1740 O O . ARG B 1 79 ? 2.484 20.094 25.594 1 96.19 79 ARG B O 1
ATOM 1747 N N . HIS B 1 80 ? 0.831 18.516 25.547 1 95.38 80 HIS B N 1
ATOM 1748 C CA . HIS B 1 80 ? 0.118 19.047 26.703 1 95.38 80 HIS B CA 1
ATOM 1749 C C . HIS B 1 80 ? -0.141 17.969 27.734 1 95.38 80 HIS B C 1
ATOM 1751 O O . HIS B 1 80 ? -0.19 16.781 27.406 1 95.38 80 HIS B O 1
ATOM 1757 N N . PRO B 1 81 ? -0.24 18.484 29 1 92.62 81 PRO B N 1
ATOM 1758 C CA . PRO B 1 81 ? -0.641 17.516 30.031 1 92.62 81 PRO B CA 1
ATOM 1759 C C . PRO B 1 81 ? -1.992 16.875 29.734 1 92.62 81 PRO B C 1
ATOM 1761 O O . PRO B 1 81 ? -2.879 17.516 29.172 1 92.62 81 PRO B O 1
ATOM 1764 N N . ASN B 1 82 ? -2.072 15.633 29.984 1 89.56 82 ASN B N 1
ATOM 1765 C CA . ASN B 1 82 ? -3.295 14.844 29.844 1 89.56 82 ASN B CA 1
ATOM 1766 C C . ASN B 1 82 ? -3.936 14.578 31.203 1 89.56 82 ASN B C 1
ATOM 1768 O O . ASN B 1 82 ? -3.434 13.773 32 1 89.56 82 ASN B O 1
ATOM 1772 N N . PRO B 1 83 ? -4.973 15.258 31.484 1 87.69 83 PRO B N 1
ATOM 1773 C CA . PRO B 1 83 ? -5.594 15.094 32.781 1 87.69 83 PRO B CA 1
ATOM 1774 C C . PRO B 1 83 ? -6.074 13.664 33.031 1 87.69 83 PRO B C 1
ATOM 1776 O O . PRO B 1 83 ? -6.117 13.211 34.188 1 87.69 83 PRO B O 1
ATOM 1779 N N . ALA B 1 84 ? -6.41 13.062 32 1 88.06 84 ALA B N 1
ATOM 1780 C CA . ALA B 1 84 ? -6.945 11.711 32.125 1 88.06 84 ALA B CA 1
ATOM 1781 C C . ALA B 1 84 ? -5.828 10.695 32.375 1 88.06 84 ALA B C 1
ATOM 1783 O O . ALA B 1 84 ? -6.066 9.617 32.906 1 88.06 84 ALA B O 1
ATOM 1784 N N . HIS B 1 85 ? -4.688 10.945 31.953 1 87.12 85 HIS B N 1
ATOM 1785 C CA . HIS B 1 85 ? -3.547 10.047 32.094 1 87.12 85 HIS B CA 1
ATOM 1786 C C . HIS B 1 85 ? -2.23 10.812 32.031 1 87.12 85 HIS B C 1
ATOM 1788 O O . HIS B 1 85 ? -1.652 10.992 30.969 1 87.12 85 HIS B O 1
ATOM 1794 N N . LYS B 1 86 ? -1.599 11 33.156 1 84.88 86 LYS B N 1
ATOM 1795 C CA . LYS B 1 86 ? -0.438 11.875 33.281 1 84.88 86 LYS B CA 1
ATOM 1796 C C . LYS B 1 86 ? 0.777 11.305 32.562 1 84.88 86 LYS B C 1
ATOM 1798 O O . LYS B 1 86 ? 1.662 12.047 32.156 1 84.88 86 LYS B O 1
ATOM 1803 N N . ALA B 1 87 ? 0.633 10.062 32.375 1 85.75 87 ALA B N 1
ATOM 1804 C CA . ALA B 1 87 ? 1.799 9.43 31.766 1 85.75 87 ALA B CA 1
ATOM 1805 C C . ALA B 1 87 ? 1.726 9.508 30.25 1 85.75 87 ALA B C 1
ATOM 1807 O O . ALA B 1 87 ? 2.709 9.234 29.562 1 85.75 87 ALA B O 1
ATOM 1808 N N . SER B 1 88 ? 0.592 9.922 29.75 1 90.69 88 SER B N 1
ATOM 1809 C CA . SER B 1 88 ? 0.416 10.023 28.297 1 90.69 88 SER B CA 1
ATOM 1810 C C . SER B 1 88 ? -0.015 11.43 27.891 1 90.69 88 SER B C 1
ATOM 1812 O O . SER B 1 88 ? -1.2 11.766 27.953 1 90.69 88 SER B O 1
ATOM 1814 N N . HIS B 1 89 ? 0.923 12.164 27.469 1 93.56 89 HIS B N 1
ATOM 1815 C CA . HIS B 1 89 ? 0.661 13.539 27.078 1 93.56 89 HIS B CA 1
ATOM 1816 C C . HIS B 1 89 ? -0.181 13.594 25.797 1 93.56 89 HIS B C 1
ATOM 1818 O O . HIS B 1 89 ? -0.163 12.656 25 1 93.56 89 HIS B O 1
ATOM 1824 N N . LEU B 1 90 ? -0.902 14.68 25.734 1 97.19 90 LEU B N 1
ATOM 1825 C CA . LEU B 1 90 ? -1.657 14.938 24.516 1 97.19 90 LEU B CA 1
ATOM 1826 C C . LEU B 1 90 ? -0.807 15.695 23.5 1 97.19 90 LEU B C 1
ATOM 1828 O O . LEU B 1 90 ? -0.194 16.719 23.828 1 97.19 90 LEU B O 1
ATOM 1832 N N . VAL B 1 91 ? -0.779 15.094 22.328 1 98.12 91 VAL B N 1
ATOM 1833 C CA . VAL B 1 91 ? -0.115 15.75 21.203 1 98.12 91 VAL B CA 1
ATOM 1834 C C . VAL B 1 91 ? -1.123 16.594 20.438 1 98.12 91 VAL B C 1
ATOM 1836 O O . VAL B 1 91 ? -2.225 16.141 20.125 1 98.12 91 VAL B O 1
ATOM 1839 N N . ASP B 1 92 ? -0.759 17.859 20.203 1 98.25 92 ASP B N 1
ATOM 1840 C CA . ASP B 1 92 ? -1.65 18.766 19.5 1 98.25 92 ASP B CA 1
ATOM 1841 C C . ASP B 1 92 ? -0.898 19.547 18.422 1 98.25 92 ASP B C 1
ATOM 1843 O O . ASP B 1 92 ? 0.332 19.625 18.453 1 98.25 92 ASP B O 1
ATOM 1847 N N . LEU B 1 93 ? -1.676 20.109 17.484 1 98.62 93 LEU B N 1
ATOM 1848 C CA . LEU B 1 93 ? -1.072 20.938 16.453 1 98.62 93 LEU B CA 1
ATOM 1849 C C . LEU B 1 93 ? -0.742 22.328 16.984 1 98.62 93 LEU B C 1
ATOM 1851 O O . LEU B 1 93 ? -1.521 22.906 17.75 1 98.62 93 LEU B O 1
ATOM 1855 N N . THR B 1 94 ? 0.478 22.891 16.625 1 98.56 94 THR B N 1
ATOM 1856 C CA . THR B 1 94 ? 0.717 24.328 16.719 1 98.56 94 THR B CA 1
ATOM 1857 C C . THR B 1 94 ? 0.03 25.078 15.586 1 98.56 94 THR B C 1
ATOM 1859 O O . THR B 1 94 ? -0.544 24.453 14.688 1 98.56 94 THR B O 1
ATOM 1862 N N . GLU B 1 95 ? -0.002 26.391 15.648 1 98.25 95 GLU B N 1
ATOM 1863 C CA . GLU B 1 95 ? -0.526 27.188 14.539 1 98.25 95 GLU B CA 1
ATOM 1864 C C . GLU B 1 95 ? 0.235 26.891 13.242 1 98.25 95 GLU B C 1
ATOM 1866 O O . GLU B 1 95 ? -0.367 26.766 12.18 1 98.25 95 GLU B O 1
ATOM 1871 N N . ALA B 1 96 ? 1.534 26.734 13.375 1 97.94 96 ALA B N 1
ATOM 1872 C CA . ALA B 1 96 ? 2.379 26.406 12.227 1 97.94 96 ALA B CA 1
ATOM 1873 C C . ALA B 1 96 ? 2.02 25.031 11.656 1 97.94 96 ALA B C 1
ATOM 1875 O O . ALA B 1 96 ? 1.985 24.859 10.438 1 97.94 96 ALA B O 1
ATOM 1876 N N . GLY B 1 97 ? 1.736 24.016 12.602 1 98.31 97 GLY B N 1
ATOM 1877 C CA . GLY B 1 97 ? 1.329 22.688 12.18 1 98.31 97 GLY B CA 1
ATOM 1878 C C . GLY B 1 97 ? -0.011 22.672 11.469 1 98.31 97 GLY B C 1
ATOM 1879 O O . GLY B 1 97 ? -0.168 22 10.445 1 98.31 97 GLY B O 1
ATOM 1880 N N . ARG B 1 98 ? -0.855 23.469 11.961 1 97.94 98 ARG B N 1
ATOM 1881 C CA . ARG B 1 98 ? -2.182 23.578 11.367 1 97.94 98 ARG B CA 1
ATOM 1882 C C . ARG B 1 98 ? -2.105 24.188 9.977 1 97.94 98 ARG B C 1
ATOM 1884 O O . ARG B 1 98 ? -2.775 23.734 9.047 1 97.94 98 ARG B O 1
ATOM 1891 N N . ASP B 1 99 ? -1.333 25.219 9.891 1 97.12 99 ASP B N 1
ATOM 1892 C CA . ASP B 1 99 ? -1.167 25.906 8.609 1 97.12 99 ASP B CA 1
ATOM 1893 C C . ASP B 1 99 ? -0.527 24.984 7.578 1 97.12 99 ASP B C 1
ATOM 1895 O O . ASP B 1 99 ? -0.999 24.891 6.445 1 97.12 99 ASP B O 1
ATOM 1899 N N . ALA B 1 100 ? 0.5 24.266 8 1 97.06 100 ALA B N 1
ATOM 1900 C CA . ALA B 1 100 ? 1.247 23.406 7.094 1 97.06 100 ALA B CA 1
ATOM 1901 C C . ALA B 1 100 ? 0.368 22.266 6.562 1 97.06 100 ALA B C 1
ATOM 1903 O O . ALA B 1 100 ? 0.298 22.047 5.355 1 97.06 100 ALA B O 1
ATOM 1904 N N . ILE B 1 101 ? -0.338 21.547 7.434 1 97.56 101 ILE B N 1
ATOM 1905 C CA . ILE B 1 101 ? -1.153 20.406 7.016 1 97.56 101 ILE B CA 1
ATOM 1906 C C . ILE B 1 101 ? -2.373 20.906 6.246 1 97.56 101 ILE B C 1
ATOM 1908 O O . ILE B 1 101 ? -2.824 20.25 5.301 1 97.56 101 ILE B O 1
ATOM 1912 N N . GLY B 1 102 ? -2.893 22.047 6.668 1 96 102 GLY B N 1
ATOM 1913 C CA . GLY B 1 102 ? -4 22.641 5.938 1 96 102 GLY B CA 1
ATOM 1914 C C . GLY B 1 102 ? -3.67 22.922 4.484 1 96 102 GLY B C 1
ATOM 1915 O O . GLY B 1 102 ? -4.473 22.641 3.592 1 96 102 GLY B O 1
ATOM 1916 N N . LYS B 1 103 ? -2.537 23.5 4.254 1 95.19 103 LYS B N 1
ATOM 1917 C CA . LYS B 1 103 ? -2.076 23.781 2.898 1 95.19 103 LYS B CA 1
ATOM 1918 C C . LYS B 1 103 ? -1.908 22.5 2.09 1 95.19 103 LYS B C 1
ATOM 1920 O O . LYS B 1 103 ? -2.289 22.453 0.918 1 95.19 103 LYS B O 1
ATOM 1925 N N . ALA B 1 104 ? -1.32 21.516 2.725 1 95.38 104 ALA B N 1
ATOM 1926 C CA . ALA B 1 104 ? -1.122 20.219 2.055 1 95.38 104 ALA B CA 1
ATOM 1927 C C . ALA B 1 104 ? -2.457 19.609 1.651 1 95.38 104 ALA B C 1
ATOM 1929 O O . ALA B 1 104 ? -2.621 19.156 0.517 1 95.38 104 ALA B O 1
ATOM 1930 N N . LEU B 1 105 ? -3.436 19.625 2.564 1 94.69 105 LEU B N 1
ATOM 1931 C CA . LEU B 1 105 ? -4.746 19.031 2.32 1 94.69 105 LEU B CA 1
ATOM 1932 C C . LEU B 1 105 ? -5.496 19.812 1.24 1 94.69 105 LEU B C 1
ATOM 1934 O O . LEU B 1 105 ? -6.203 19.203 0.423 1 94.69 105 LEU B O 1
ATOM 1938 N N . THR B 1 106 ? -5.344 21.125 1.238 1 94.62 106 THR B N 1
ATOM 1939 C CA . THR B 1 106 ? -5.98 21.953 0.23 1 94.62 106 THR B CA 1
ATOM 1940 C C . THR B 1 106 ? -5.414 21.656 -1.156 1 94.62 106 THR B C 1
ATOM 1942 O O . THR B 1 106 ? -6.168 21.5 -2.117 1 94.62 106 THR B O 1
ATOM 1945 N N . ARG B 1 107 ? -4.109 21.562 -1.291 1 93.88 107 ARG B N 1
ATOM 1946 C CA . ARG B 1 107 ? -3.457 21.234 -2.555 1 93.88 107 ARG B CA 1
ATOM 1947 C C . ARG B 1 107 ? -3.91 19.859 -3.061 1 93.88 107 ARG B C 1
ATOM 1949 O O . ARG B 1 107 ? -4.191 19.703 -4.25 1 93.88 107 ARG B O 1
ATOM 1956 N N . GLU B 1 108 ? -3.99 18.891 -2.117 1 94.5 108 GLU B N 1
ATOM 1957 C CA . GLU B 1 108 ? -4.422 17.531 -2.471 1 94.5 108 GLU B CA 1
ATOM 1958 C C . GLU B 1 108 ? -5.871 17.531 -2.957 1 94.5 108 GLU B C 1
ATOM 1960 O O . GLU B 1 108 ? -6.199 16.859 -3.934 1 94.5 108 GLU B O 1
ATOM 1965 N N . ALA B 1 109 ? -6.684 18.297 -2.328 1 94.38 109 ALA B N 1
ATOM 1966 C CA . ALA B 1 109 ? -8.086 18.391 -2.727 1 94.38 109 ALA B CA 1
ATOM 1967 C C . ALA B 1 109 ? -8.219 19 -4.125 1 94.38 109 ALA B C 1
ATOM 1969 O O . ALA B 1 109 ? -9.07 18.562 -4.91 1 94.38 109 ALA B O 1
ATOM 1970 N N . GLU B 1 110 ? -7.375 19.969 -4.414 1 94.06 110 GLU B N 1
ATOM 1971 C CA . GLU B 1 110 ? -7.395 20.609 -5.727 1 94.06 110 GLU B CA 1
ATOM 1972 C C . GLU B 1 110 ? -6.977 19.625 -6.82 1 94.06 110 GLU B C 1
ATOM 1974 O O . GLU B 1 110 ? -7.574 19.594 -7.895 1 94.06 110 GLU B O 1
ATOM 1979 N N . ILE B 1 111 ? -5.973 18.844 -6.562 1 94.5 111 ILE B N 1
ATOM 1980 C CA . ILE B 1 111 ? -5.484 17.859 -7.508 1 94.5 111 ILE B CA 1
ATOM 1981 C C . ILE B 1 111 ? -6.578 16.812 -7.773 1 94.5 111 ILE B C 1
ATOM 1983 O O . ILE B 1 111 ? -6.859 16.5 -8.93 1 94.5 111 ILE B O 1
ATOM 1987 N N . VAL B 1 112 ? -7.262 16.312 -6.668 1 95.69 112 VAL B N 1
ATOM 1988 C CA . VAL B 1 112 ? -8.305 15.305 -6.793 1 95.69 112 VAL B CA 1
ATOM 1989 C C . VAL B 1 112 ? -9.484 15.875 -7.578 1 95.69 112 VAL B C 1
ATOM 1991 O O . VAL B 1 112 ? -10.07 15.188 -8.422 1 95.69 112 VAL B O 1
ATOM 1994 N N . SER B 1 113 ? -9.781 17.156 -7.289 1 94.94 113 SER B N 1
ATOM 1995 C CA . SER B 1 113 ? -10.875 17.812 -8 1 94.94 113 SER B CA 1
ATOM 1996 C C . SER B 1 113 ? -10.586 17.906 -9.5 1 94.94 113 SER B C 1
ATOM 1998 O O . SER B 1 113 ? -11.461 17.641 -10.32 1 94.94 113 SER B O 1
ATOM 2000 N N . ARG B 1 114 ? -9.352 18.188 -9.883 1 94.19 114 ARG B N 1
ATOM 2001 C CA . ARG B 1 114 ? -8.938 18.266 -11.281 1 94.19 114 ARG B CA 1
ATOM 2002 C C . ARG B 1 114 ? -9.016 16.891 -11.953 1 94.19 114 ARG B C 1
ATOM 2004 O O . ARG B 1 114 ? -9.484 16.781 -13.086 1 94.19 114 ARG B O 1
ATOM 2011 N N . ILE B 1 115 ? -8.633 15.859 -11.203 1 95.75 115 ILE B N 1
ATOM 2012 C CA . ILE B 1 115 ? -8.68 14.492 -11.727 1 95.75 115 ILE B CA 1
ATOM 2013 C C . ILE B 1 115 ? -10.133 14.07 -11.93 1 95.75 115 ILE B C 1
ATOM 2015 O O . ILE B 1 115 ? -10.469 13.453 -12.945 1 95.75 115 ILE B O 1
ATOM 2019 N N . ALA B 1 116 ? -10.945 14.406 -10.992 1 95.94 116 ALA B N 1
ATOM 2020 C CA . ALA B 1 116 ? -12.344 14 -11.008 1 95.94 116 ALA B CA 1
ATOM 2021 C C . ALA B 1 116 ? -13.055 14.531 -12.258 1 95.94 116 ALA B C 1
ATOM 2023 O O . ALA B 1 116 ? -13.953 13.875 -12.789 1 95.94 116 ALA B O 1
ATOM 2024 N N . ARG B 1 117 ? -12.664 15.664 -12.695 1 95.12 117 ARG B N 1
ATOM 2025 C CA . ARG B 1 117 ? -13.297 16.312 -13.844 1 95.12 117 ARG B CA 1
ATOM 2026 C C . ARG B 1 117 ? -13.086 15.5 -15.117 1 95.12 117 ARG B C 1
ATOM 2028 O O . ARG B 1 117 ? -13.766 15.727 -16.125 1 95.12 117 ARG B O 1
ATOM 2035 N N . GLN B 1 118 ? -12.188 14.555 -15.117 1 95.06 118 GLN B N 1
ATOM 2036 C CA . GLN B 1 118 ? -11.867 13.75 -16.297 1 95.06 118 GLN B CA 1
ATOM 2037 C C . GLN B 1 118 ? -12.766 12.516 -16.375 1 95.06 118 GLN B C 1
ATOM 2039 O O . GLN B 1 118 ? -12.688 11.75 -17.344 1 95.06 118 GLN B O 1
ATOM 2044 N N . PHE B 1 119 ? -13.617 12.352 -15.328 1 96.5 119 PHE B N 1
ATOM 2045 C CA . PHE B 1 119 ? -14.438 11.148 -15.266 1 96.5 119 PHE B CA 1
ATOM 2046 C C . PHE B 1 119 ? -15.914 11.5 -15.297 1 96.5 119 PHE B C 1
ATOM 2048 O O . PHE B 1 119 ? -16.312 12.578 -14.859 1 96.5 119 PHE B O 1
ATOM 2055 N N . ASP B 1 120 ? -16.734 10.625 -15.797 1 96.69 120 ASP B N 1
ATOM 2056 C CA . ASP B 1 120 ? -18.188 10.672 -15.609 1 96.69 120 ASP B CA 1
ATOM 2057 C C . ASP B 1 120 ? -18.562 10.43 -14.148 1 96.69 120 ASP B C 1
ATOM 2059 O O . ASP B 1 120 ? -18.156 9.414 -13.562 1 96.69 120 ASP B O 1
ATOM 2063 N N . PRO B 1 121 ? -19.312 11.352 -13.555 1 96.25 121 PRO B N 1
ATOM 2064 C CA . PRO B 1 121 ? -19.703 11.172 -12.148 1 96.25 121 PRO B CA 1
ATOM 2065 C C . PRO B 1 121 ? -20.375 9.828 -11.891 1 96.25 121 PRO B C 1
ATOM 2067 O O . PRO B 1 121 ? -20.25 9.266 -10.805 1 96.25 121 PRO B O 1
ATOM 2070 N N . ALA B 1 122 ? -21.078 9.297 -12.844 1 97.31 122 ALA B N 1
ATOM 2071 C CA . ALA B 1 122 ? -21.719 7.996 -12.688 1 97.31 122 ALA B CA 1
ATOM 2072 C C . ALA B 1 122 ? -20.672 6.883 -12.586 1 97.31 122 ALA B C 1
ATOM 2074 O O . ALA B 1 122 ? -20.875 5.902 -11.867 1 97.31 122 ALA B O 1
ATOM 2075 N N . ASP B 1 123 ? -19.562 7.031 -13.344 1 97.94 123 ASP B N 1
ATOM 2076 C CA . ASP B 1 123 ? -18.484 6.059 -13.281 1 97.94 123 ASP B CA 1
ATOM 2077 C C . ASP B 1 123 ? -17.797 6.09 -11.914 1 97.94 123 ASP B C 1
ATOM 2079 O O . ASP B 1 123 ? -17.453 5.043 -11.359 1 97.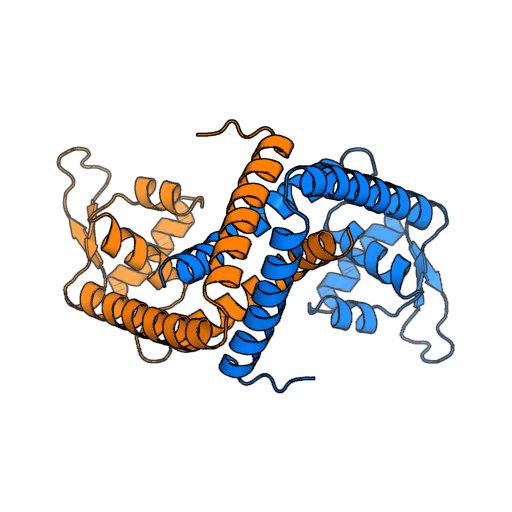94 123 ASP B O 1
ATOM 2083 N N . ILE B 1 124 ? -17.719 7.285 -11.328 1 97.88 124 ILE B N 1
ATOM 2084 C CA . ILE B 1 124 ? -17.094 7.426 -10.016 1 97.88 124 ILE B CA 1
ATOM 2085 C C . ILE B 1 124 ? -17.969 6.758 -8.961 1 97.88 124 ILE B C 1
ATOM 2087 O O . ILE B 1 124 ? -17.453 6.039 -8.094 1 97.88 124 ILE B O 1
ATOM 2091 N N . ALA B 1 125 ? -19.219 6.973 -9.07 1 97.56 125 ALA B N 1
ATOM 2092 C CA . ALA B 1 125 ? -20.141 6.375 -8.109 1 97.56 125 ALA B CA 1
ATOM 2093 C C . ALA B 1 125 ? -20.094 4.852 -8.18 1 97.56 125 ALA B C 1
ATOM 2095 O O . ALA B 1 125 ? -20.078 4.176 -7.145 1 97.56 125 ALA B O 1
ATOM 2096 N N . ALA B 1 126 ? -20.078 4.285 -9.445 1 97.75 126 ALA B N 1
ATOM 2097 C CA . ALA B 1 126 ? -19.969 2.844 -9.641 1 97.75 126 ALA B CA 1
ATOM 2098 C C . ALA B 1 126 ? -18.656 2.314 -9.078 1 97.75 126 ALA B C 1
ATOM 2100 O O . ALA B 1 126 ? -18.625 1.266 -8.43 1 97.75 126 ALA B O 1
ATOM 2101 N N . ALA B 1 127 ? -17.594 3.094 -9.281 1 98.06 127 ALA B N 1
ATOM 2102 C CA . ALA B 1 127 ? -16.266 2.697 -8.789 1 98.06 127 ALA B CA 1
ATOM 2103 C C . ALA B 1 127 ? -16.234 2.68 -7.266 1 98.06 127 ALA B C 1
ATOM 2105 O O . ALA B 1 127 ? -15.602 1.811 -6.66 1 98.06 127 ALA B O 1
ATOM 2106 N N . LYS B 1 128 ? -16.875 3.65 -6.707 1 97.81 128 LYS B N 1
ATOM 2107 C CA . LYS B 1 128 ? -16.969 3.689 -5.25 1 97.81 128 LYS B CA 1
ATOM 2108 C C . LYS B 1 128 ? -17.688 2.465 -4.711 1 97.81 128 LYS B C 1
ATOM 2110 O O . LYS B 1 128 ? -17.281 1.882 -3.705 1 97.81 128 LYS B O 1
ATOM 2115 N N . ARG B 1 129 ? -18.781 2.039 -5.32 1 97.88 129 ARG B N 1
ATOM 2116 C CA . ARG B 1 129 ? -19.516 0.842 -4.914 1 97.88 129 ARG B CA 1
ATOM 2117 C C . ARG B 1 129 ? -18.625 -0.394 -4.988 1 97.88 129 ARG B C 1
ATOM 2119 O O . ARG B 1 129 ? -18.625 -1.217 -4.07 1 97.88 129 ARG B O 1
ATOM 2126 N N . VAL B 1 130 ? -17.922 -0.486 -6.086 1 98.12 130 VAL B N 1
ATOM 2127 C CA . VAL B 1 130 ? -17.047 -1.629 -6.281 1 98.12 130 VAL B CA 1
ATOM 2128 C C . VAL B 1 130 ? -15.922 -1.604 -5.242 1 98.12 130 VAL B C 1
ATOM 2130 O O . VAL B 1 130 ? -15.594 -2.635 -4.652 1 98.12 130 VAL B O 1
ATOM 2133 N N . SER B 1 131 ? -15.305 -0.384 -4.965 1 98 131 SER B N 1
ATOM 2134 C CA . SER B 1 131 ? -14.25 -0.24 -3.969 1 98 131 SER B CA 1
ATOM 2135 C C . SER B 1 131 ? -14.734 -0.646 -2.584 1 98 131 SER B C 1
ATOM 2137 O O . SER B 1 131 ? -14.086 -1.435 -1.896 1 98 131 SER B O 1
ATOM 2139 N N . ASP B 1 132 ? -15.945 -0.14 -2.199 1 97.38 132 ASP B N 1
ATOM 2140 C CA . ASP B 1 132 ? -16.547 -0.503 -0.92 1 97.38 132 ASP B CA 1
ATOM 2141 C C . ASP B 1 132 ? -16.766 -2.012 -0.825 1 97.38 132 ASP B C 1
ATOM 2143 O O . ASP B 1 132 ? -16.453 -2.627 0.193 1 97.38 132 ASP B O 1
ATOM 2147 N N . GLY B 1 133 ? -17.297 -2.572 -1.863 1 97.56 133 GLY B N 1
ATOM 2148 C CA . GLY B 1 133 ? -17.562 -3.998 -1.905 1 97.56 133 GLY B CA 1
ATOM 2149 C C . GLY B 1 133 ? -16.312 -4.852 -1.843 1 97.56 133 GLY B C 1
ATOM 2150 O O . GLY B 1 133 ? -16.312 -5.918 -1.221 1 97.56 133 GLY B O 1
ATOM 2151 N N . LEU B 1 134 ? -15.219 -4.438 -2.535 1 97.75 134 LEU B N 1
ATOM 2152 C CA . LEU B 1 134 ? -13.961 -5.172 -2.516 1 97.75 134 LEU B CA 1
ATOM 2153 C C . LEU B 1 134 ? -13.375 -5.207 -1.108 1 97.75 134 LEU B C 1
ATOM 2155 O O . LEU B 1 134 ? -12.938 -6.258 -0.639 1 97.75 134 LEU B O 1
ATOM 2159 N N . ILE B 1 135 ? -13.352 -4.074 -0.427 1 96.88 135 ILE B N 1
ATOM 2160 C CA . ILE B 1 135 ? -12.828 -4.016 0.934 1 96.88 135 ILE B CA 1
ATOM 2161 C C . ILE B 1 135 ? -13.617 -4.965 1.832 1 96.88 135 ILE B C 1
ATOM 2163 O O . ILE B 1 135 ? -13.039 -5.746 2.584 1 96.88 135 ILE B O 1
ATOM 2167 N N . SER B 1 136 ? -14.984 -4.91 1.725 1 96.19 136 SER B N 1
ATOM 2168 C CA . SER B 1 136 ? -15.844 -5.777 2.527 1 96.19 136 SER B CA 1
ATOM 2169 C C . SER B 1 136 ? -15.594 -7.246 2.215 1 96.19 136 SER B C 1
ATOM 2171 O O . SER B 1 136 ? -15.492 -8.07 3.123 1 96.19 136 SER B O 1
ATOM 2173 N N . ALA B 1 137 ? -15.547 -7.625 0.925 1 96.88 137 ALA B N 1
ATOM 2174 C CA . ALA B 1 137 ? -15.336 -9.008 0.495 1 96.88 137 ALA B CA 1
ATOM 2175 C C . ALA B 1 137 ? -14.023 -9.555 1.03 1 96.88 137 ALA B C 1
ATOM 2177 O O . ALA B 1 137 ? -13.977 -10.672 1.556 1 96.88 137 ALA B O 1
ATOM 2178 N N . PHE B 1 138 ? -12.922 -8.758 0.979 1 96.88 138 PHE B N 1
ATOM 2179 C CA . PHE B 1 138 ? -11.625 -9.242 1.419 1 96.88 138 PHE B CA 1
ATOM 2180 C C . PHE B 1 138 ? -11.547 -9.289 2.939 1 96.88 138 PHE B C 1
ATOM 2182 O O . PHE B 1 138 ? -10.875 -10.156 3.506 1 96.88 138 PHE B O 1
ATOM 2189 N N . ARG B 1 139 ? -12.219 -8.352 3.615 1 95 139 ARG B N 1
ATOM 2190 C CA . ARG B 1 139 ? -12.305 -8.453 5.066 1 95 139 ARG B CA 1
ATOM 2191 C C . ARG B 1 139 ? -12.961 -9.766 5.488 1 95 139 ARG B C 1
ATOM 2193 O O . ARG B 1 139 ? -12.523 -10.406 6.441 1 95 139 ARG B O 1
ATOM 2200 N N . GLN B 1 140 ? -13.977 -10.172 4.777 1 94.44 140 GLN B N 1
ATOM 2201 C CA . GLN B 1 140 ? -14.656 -11.43 5.059 1 94.44 140 GLN B CA 1
ATOM 2202 C C . GLN B 1 140 ? -13.742 -12.625 4.793 1 94.44 140 GLN B C 1
ATOM 2204 O O . GLN B 1 140 ? -13.719 -13.578 5.57 1 94.44 140 GLN B O 1
ATOM 2209 N N . ILE B 1 141 ? -13.055 -12.562 3.748 1 94.06 141 ILE B N 1
ATOM 2210 C CA . ILE B 1 141 ? -12.133 -13.625 3.383 1 94.06 141 ILE B CA 1
ATOM 2211 C C . ILE B 1 141 ? -11.055 -13.766 4.457 1 94.06 141 ILE B C 1
ATOM 2213 O O . ILE B 1 141 ? -10.656 -14.875 4.805 1 94.06 141 ILE B O 1
ATOM 2217 N N . ASN B 1 142 ? -10.609 -12.586 5.047 1 94.88 142 ASN B N 1
ATOM 2218 C CA . ASN B 1 142 ? -9.539 -12.562 6.039 1 94.88 142 ASN B CA 1
ATOM 2219 C C . ASN B 1 142 ? -10.07 -12.828 7.445 1 94.88 142 ASN B C 1
ATOM 2221 O O . ASN B 1 142 ? -9.297 -12.898 8.398 1 94.88 142 ASN B O 1
ATOM 2225 N N . GLY B 1 143 ? -11.359 -13.117 7.551 1 89.69 143 GLY B N 1
ATOM 2226 C CA . GLY B 1 143 ? -11.969 -13.438 8.828 1 89.69 143 GLY B CA 1
ATOM 2227 C C . GLY B 1 143 ? -12.133 -12.234 9.734 1 89.69 143 GLY B C 1
ATOM 2228 O O . GLY B 1 143 ? -12.164 -12.367 10.953 1 89.69 143 GLY B O 1
ATOM 2229 N N . GLU B 1 144 ? -11.992 -11.062 9.148 1 76.38 144 GLU B N 1
ATOM 2230 C CA . GLU B 1 144 ? -12.203 -9.859 9.945 1 76.38 144 GLU B CA 1
ATOM 2231 C C . GLU B 1 144 ? -13.688 -9.539 10.086 1 76.38 144 GLU B C 1
ATOM 2233 O O . GLU B 1 144 ? -14.445 -9.672 9.117 1 76.38 144 GLU B O 1
ATOM 2238 N N . GLU B 1 145 ? -14.156 -9.766 11.195 1 61.03 145 GLU B N 1
ATOM 2239 C CA . GLU B 1 145 ? -15.555 -9.461 11.445 1 61.03 145 GLU B CA 1
ATOM 2240 C C . GLU B 1 145 ? -15.836 -7.969 11.258 1 61.03 145 GLU B C 1
ATOM 2242 O O . GLU B 1 145 ? -14.969 -7.133 11.523 1 61.03 145 GLU B O 1
ATOM 2247 N N . PRO B 1 146 ? -16.766 -7.66 10.32 1 55 146 PRO B N 1
ATOM 2248 C CA . PRO B 1 146 ? -17.188 -6.254 10.258 1 55 146 PRO B CA 1
ATOM 2249 C C . PRO B 1 146 ? -17.125 -5.559 11.617 1 55 146 PRO B C 1
ATOM 2251 O O . PRO B 1 146 ? -17.375 -6.184 12.648 1 55 146 PRO B O 1
ATOM 2254 N N . ALA B 1 147 ? -16.391 -4.426 11.578 1 41.94 147 ALA B N 1
ATOM 2255 C C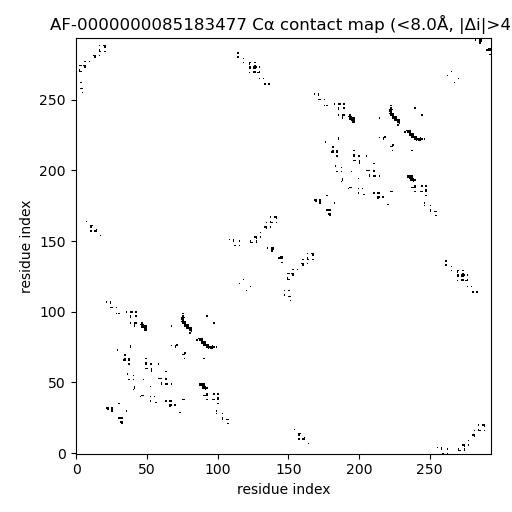A . ALA B 1 147 ? -16.438 -3.689 12.836 1 41.94 147 ALA B CA 1
ATOM 2256 C C . ALA B 1 147 ? -17.875 -3.455 13.281 1 41.94 147 ALA B C 1
ATOM 2258 O O . ALA B 1 147 ? -18.766 -3.311 12.445 1 41.94 147 ALA B O 1
#

Nearest PDB structures (foldseek):
  1s3j-assembly1_B  TM=7.697E-01  e=2.900E-08  Bacillus subtilis
  8ylg-assembly1_B  TM=8.291E-01  e=1.345E-07  Burkholderia thailandensis
  2nnn-assembly3_F  TM=7.580E-01  e=1.224E-06  Pseudomonas aeruginosa
  3s2w-assembly4_H  TM=8.047E-01  e=1.425E-05  Methanosarcina mazei Go1
  7kfq-assembly1_A  TM=6.799E-01  e=2.719E-06  Variovorax paradoxus

Solvent-accessible surface area (backbone atoms only — not comparable to full-atom values): 15860 Å² total; per-residue (Å²): 118,66,50,56,53,49,49,61,63,42,31,57,64,38,44,52,38,51,53,50,45,53,52,58,64,30,64,92,63,83,50,49,68,63,38,44,58,55,46,52,49,36,70,75,71,39,64,40,30,58,64,56,49,13,62,73,69,70,53,57,50,70,58,41,47,53,36,51,50,52,29,37,76,72,52,27,31,47,78,38,87,22,92,91,37,78,89,48,42,27,39,34,68,32,73,61,24,48,50,46,50,49,52,48,51,52,53,50,50,51,52,52,53,58,57,54,70,76,50,56,69,68,31,44,54,28,25,34,51,49,52,57,48,50,44,54,53,36,32,51,72,65,66,45,70,80,128,117,65,50,57,52,49,47,62,62,44,33,60,64,39,44,52,38,49,53,51,45,54,53,60,63,28,64,93,65,83,49,49,67,64,36,45,57,56,45,52,50,34,71,75,71,39,66,39,31,57,64,56,50,12,62,73,68,71,52,59,49,70,58,41,46,55,35,49,50,52,30,36,77,72,51,27,31,47,77,38,88,23,90,91,37,79,88,47,42,27,38,33,69,32,73,60,24,48,51,47,50,48,52,47,52,51,53,51,49,52,53,51,53,59,56,50,71,77,50,58,70,67,31,43,53,28,24,35,53,48,51,54,47,50,43,53,53,36,33,53,74,65,66,46,70,79,130